Protein AF-A0A2E5X1Y3-F1 (afdb_monomer_lite)

Secondary structure (DSSP, 8-state):
---------------PPEEEEEEEEEESSSTT-EEEEEEEE-TTS-EE--TTS-S-EEEEEEGGGTEEEEPPHHHHHHHHHHEEEEGGG--SSEEEEEEGGGGGEE---S-SEEEEEEEEETTEEEEEEEEE--GGGTT-EEEEEEEEEEEEE-TTS-EEEEEEEEEEEEETTT-SEEEEEEEE--

Sequence (186 aa):
MKFFLSISLISVVSTASLREKLFIMEKSHNPENVMIIEVMLNKRCEFETYEDGSLLNFYWLMEDGKYTKNIHPLIRHGIAKRVEFRDKEKTKTSFKVALNDLKELRHDLPDSSLKVSSLKEKERCSVQSVLELGPSKGNKKINLTRTFCKVETNFLGIPVGCKFIELEGKSVSSGNQLQAKFRAKD

Foldseek 3Di:
DDDDDDDPPPPPPPFDKDKAWQAKEAEPVQRQKIKTKIATATQVQFTDADPVRHRIAIWIQHRNNPDIGHDDPVCVVVVCVQWPWDDPPDDRFWGKTARVLCVQFDFQFPGNIWIKGWDCDPSDIHIFTWGQGGVVQPRWIFRWHYKYFHFDADPVRHTDGGQKMKTWGATPVPRHIDMDMTGGDD

pLDDT: mean 88.08, std 13.81, range [37.38, 98.12]

Radius of gyration: 20.36 Å; chains: 1; bounding box: 48×53×74 Å

Structure (mmCIF, N/CA/C/O backbone):
data_AF-A0A2E5X1Y3-F1
#
_entry.id   AF-A0A2E5X1Y3-F1
#
loop_
_atom_site.group_PDB
_atom_site.id
_atom_site.type_symbol
_atom_site.label_atom_id
_atom_site.label_alt_id
_atom_site.label_comp_id
_atom_site.label_asym_id
_atom_site.label_entity_id
_atom_site.label_seq_id
_atom_site.pdbx_PDB_ins_code
_atom_site.Cartn_x
_atom_site.Cartn_y
_atom_site.Cartn_z
_atom_site.occupancy
_atom_site.B_iso_or_equiv
_atom_site.auth_seq_id
_atom_site.auth_comp_id
_atom_site.auth_asym_id
_atom_site.auth_atom_id
_atom_site.pdbx_PDB_model_num
ATOM 1 N N . MET A 1 1 ? -28.432 33.009 52.005 1.00 40.75 1 MET A N 1
ATOM 2 C CA . MET A 1 1 ? -28.618 32.311 50.713 1.00 40.75 1 MET A CA 1
ATOM 3 C C . MET A 1 1 ? -27.257 32.098 50.069 1.00 40.75 1 MET A C 1
ATOM 5 O O . MET A 1 1 ? -26.608 33.080 49.747 1.00 40.75 1 MET A O 1
ATOM 9 N N . LYS A 1 2 ? -26.788 30.849 49.948 1.00 37.38 2 LYS A N 1
ATOM 10 C CA . LYS A 1 2 ? -25.567 30.510 49.199 1.00 37.38 2 LYS A CA 1
ATOM 11 C C . LYS A 1 2 ? -25.995 29.956 47.839 1.00 37.38 2 LYS A C 1
ATOM 13 O O . LYS A 1 2 ? -26.604 28.893 47.791 1.00 37.38 2 LYS A O 1
ATOM 18 N N . PHE A 1 3 ? -25.726 30.696 46.767 1.00 40.66 3 PHE A N 1
ATOM 19 C CA . PHE A 1 3 ? -25.917 30.224 45.397 1.00 40.66 3 PHE A CA 1
ATOM 20 C C . PHE A 1 3 ? -24.726 29.343 45.012 1.00 40.66 3 PHE A C 1
ATOM 22 O O . PHE A 1 3 ? -23.595 29.819 44.960 1.00 40.66 3 PHE A O 1
ATOM 29 N N . PHE A 1 4 ? -24.974 28.059 44.759 1.00 42.78 4 PHE A N 1
ATOM 30 C CA . PHE A 1 4 ? -24.011 27.185 44.096 1.00 42.78 4 PHE A CA 1
ATOM 31 C C . PHE A 1 4 ? -24.177 27.354 42.583 1.00 42.78 4 PHE A C 1
ATOM 33 O O . PHE A 1 4 ? -25.165 26.898 42.011 1.00 42.78 4 PHE A O 1
ATOM 40 N N . LEU A 1 5 ? -23.220 28.024 41.936 1.00 42.94 5 LEU A N 1
ATOM 41 C CA . LEU A 1 5 ? -23.078 27.975 40.482 1.00 42.94 5 LEU A CA 1
ATOM 42 C C . LEU A 1 5 ? -22.528 26.593 40.110 1.00 42.94 5 LEU A C 1
ATOM 44 O O . LEU A 1 5 ? -21.368 26.285 40.382 1.00 42.94 5 LEU A O 1
ATOM 48 N N . SER A 1 6 ? -23.363 25.756 39.499 1.00 44.19 6 SER A N 1
ATOM 49 C CA . SER A 1 6 ? -22.916 24.517 38.867 1.00 44.19 6 SER A CA 1
ATOM 50 C C . SER A 1 6 ? -22.367 24.867 37.483 1.00 44.19 6 SER A C 1
ATOM 52 O O . SER A 1 6 ? -23.122 25.197 36.572 1.00 44.19 6 SER A O 1
ATOM 54 N N . ILE A 1 7 ? -21.041 24.876 37.339 1.00 51.12 7 ILE A N 1
ATOM 55 C CA . ILE A 1 7 ? -20.379 25.053 36.044 1.00 51.12 7 ILE A CA 1
ATOM 56 C C . ILE A 1 7 ? -20.373 23.684 35.362 1.00 51.12 7 ILE A C 1
ATOM 58 O O . ILE A 1 7 ? -19.535 22.833 35.656 1.00 51.12 7 ILE A O 1
ATOM 62 N N . SER A 1 8 ? -21.325 23.450 34.460 1.00 51.84 8 SER A N 1
ATOM 63 C CA . SER A 1 8 ? -21.270 22.304 33.554 1.00 51.84 8 SER A CA 1
ATOM 64 C C . SER A 1 8 ? -20.137 22.518 32.550 1.00 51.84 8 SER A C 1
ATOM 66 O O . SER A 1 8 ? -20.257 23.322 31.627 1.00 51.84 8 SER A O 1
ATOM 68 N N . LEU A 1 9 ? -19.025 21.797 32.724 1.00 45.62 9 LEU A N 1
ATOM 69 C CA . LEU A 1 9 ? -18.010 21.659 31.683 1.00 45.62 9 LEU A CA 1
ATOM 70 C C . LEU A 1 9 ? -18.634 20.920 30.492 1.00 45.62 9 LEU A C 1
ATOM 72 O O . LEU A 1 9 ? -18.799 19.702 30.514 1.00 45.62 9 LEU A O 1
ATOM 76 N N . ILE A 1 10 ? -18.966 21.656 29.434 1.00 51.44 10 ILE A N 1
ATOM 77 C CA . ILE A 1 10 ? -19.249 21.071 28.125 1.00 51.44 10 ILE A CA 1
ATOM 78 C C . ILE A 1 10 ? -17.898 20.635 27.559 1.00 51.44 10 ILE A C 1
ATOM 80 O O . ILE A 1 10 ? -17.129 21.445 27.044 1.00 51.44 10 ILE A O 1
ATOM 84 N N . SER A 1 11 ? -17.565 19.353 27.700 1.00 47.53 11 SER A N 1
ATOM 85 C CA . SER A 1 11 ? -16.413 18.775 27.015 1.00 47.53 11 SER A CA 1
ATOM 86 C C . SER A 1 11 ? -16.688 18.798 25.512 1.00 47.53 11 SER A C 1
ATOM 88 O O . SER A 1 11 ? -17.440 17.976 24.993 1.00 47.53 11 SER A O 1
ATOM 90 N N . VAL A 1 12 ? -16.088 19.752 24.800 1.00 48.09 12 VAL A N 1
ATOM 91 C CA . VAL A 1 12 ? -16.050 19.741 23.336 1.00 48.09 12 VAL A CA 1
ATOM 92 C C . VAL A 1 12 ? -15.188 18.550 22.928 1.00 48.09 12 VAL A C 1
ATOM 94 O O . VAL A 1 12 ? -13.960 18.584 22.988 1.00 48.09 12 VAL A O 1
ATOM 97 N N . VAL A 1 13 ? -15.841 17.446 22.573 1.00 49.25 13 VAL A N 1
ATOM 98 C CA . VAL A 1 13 ? -15.192 16.223 22.101 1.00 49.25 13 VAL A CA 1
ATOM 99 C C . VAL A 1 13 ? -14.630 16.502 20.704 1.00 49.25 13 VAL A C 1
ATOM 101 O O . VAL A 1 13 ? -15.274 16.204 19.706 1.00 49.25 13 VAL A O 1
ATOM 104 N N . SER A 1 14 ? -13.425 17.083 20.634 1.00 45.22 14 SER A N 1
ATOM 105 C CA . SER A 1 14 ? -12.701 17.410 19.393 1.00 45.22 14 SER A CA 1
ATOM 106 C C . SER A 1 14 ? -12.759 16.246 18.404 1.00 45.22 14 SER A C 1
ATOM 108 O O . SER A 1 14 ? -12.197 15.184 18.672 1.00 45.22 14 SER A O 1
ATOM 110 N N . THR A 1 15 ? -13.498 16.392 17.305 1.00 54.66 15 THR A N 1
ATOM 111 C CA . THR A 1 15 ? -13.707 15.395 16.241 1.00 54.66 15 THR A CA 1
ATOM 112 C C . THR A 1 15 ? -12.469 15.272 15.354 1.00 54.66 15 THR A C 1
ATOM 114 O O . THR A 1 15 ? -12.540 15.474 14.149 1.00 54.66 15 THR A O 1
ATOM 117 N N . ALA A 1 16 ? -11.309 14.998 15.947 1.00 70.12 16 ALA A N 1
ATOM 118 C CA . ALA A 1 16 ? -10.085 14.819 15.183 1.00 70.12 16 ALA A CA 1
ATOM 119 C C . ALA A 1 16 ? -10.117 13.465 14.461 1.00 70.12 16 ALA A C 1
ATOM 121 O O . ALA A 1 16 ? -10.162 12.414 15.109 1.00 70.12 16 ALA A O 1
ATOM 122 N N . SER A 1 17 ? -10.113 13.503 13.130 1.00 81.06 17 SER A N 1
ATOM 123 C CA . SER A 1 17 ? -9.825 12.347 12.285 1.00 81.06 17 SER A CA 1
ATOM 124 C C . SER A 1 17 ? -8.346 11.971 12.416 1.00 81.06 17 SER A C 1
ATOM 126 O O . SER A 1 17 ? -7.474 12.834 12.543 1.00 81.06 17 SER A O 1
ATOM 128 N N . LEU A 1 18 ? -8.058 10.674 12.415 1.00 91.94 18 LEU A N 1
ATOM 129 C CA . LEU A 1 18 ? -6.721 10.109 12.565 1.00 91.94 18 LEU A CA 1
ATOM 130 C C . LEU A 1 18 ? -6.173 9.713 11.194 1.00 91.94 18 LEU A C 1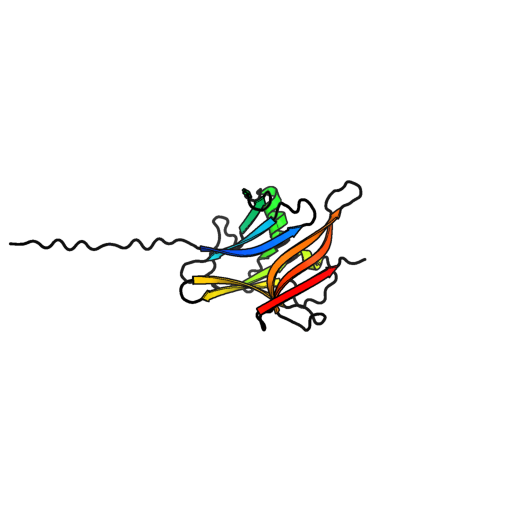
ATOM 132 O O . LEU A 1 18 ? -6.855 9.032 10.432 1.00 91.94 18 LEU A O 1
ATOM 136 N N . ARG A 1 19 ? -4.938 10.110 10.885 1.00 94.25 19 ARG A N 1
ATOM 137 C CA . ARG A 1 19 ? -4.237 9.657 9.678 1.00 94.25 19 ARG A CA 1
ATOM 138 C C . ARG A 1 19 ? -3.380 8.451 10.009 1.00 94.25 19 ARG A C 1
ATOM 140 O O . ARG A 1 19 ? -2.543 8.524 10.902 1.00 94.25 19 ARG A O 1
ATOM 147 N N . GLU A 1 20 ? -3.573 7.376 9.261 1.00 95.50 20 GLU A N 1
ATOM 148 C CA . GLU A 1 20 ? -2.840 6.129 9.435 1.00 95.50 20 GLU A CA 1
ATOM 149 C C . GLU A 1 20 ? -2.109 5.757 8.148 1.00 95.50 20 GLU A C 1
ATOM 151 O O . GLU A 1 20 ? -2.676 5.741 7.051 1.00 95.50 20 GLU A O 1
ATOM 156 N N . LYS A 1 21 ? -0.823 5.433 8.285 1.00 95.81 21 LYS A N 1
ATOM 157 C CA . LYS A 1 21 ? 0.008 4.984 7.169 1.00 95.81 21 LYS A CA 1
ATOM 158 C C . LYS A 1 21 ? -0.377 3.557 6.791 1.00 95.81 21 LYS A C 1
ATOM 160 O O . LYS A 1 21 ? -0.295 2.661 7.625 1.00 95.81 21 LYS A O 1
ATOM 165 N N . LEU A 1 22 ? -0.695 3.333 5.519 1.00 95.56 22 LEU A N 1
ATOM 166 C CA . LEU A 1 22 ? -0.893 1.988 4.983 1.00 95.56 22 LEU A CA 1
ATOM 167 C C . LEU A 1 22 ? 0.450 1.315 4.698 1.00 95.56 22 LEU A C 1
ATOM 169 O O . LEU A 1 22 ? 0.790 0.304 5.302 1.00 95.56 22 LEU A O 1
ATOM 173 N N . PHE A 1 23 ? 1.221 1.889 3.780 1.00 97.06 23 PHE A N 1
ATOM 174 C CA . PHE A 1 23 ? 2.540 1.404 3.390 1.00 97.06 23 PHE A CA 1
ATOM 175 C C . PHE A 1 23 ? 3.317 2.528 2.700 1.00 97.06 23 PHE A C 1
ATOM 177 O O . PHE A 1 23 ? 2.786 3.610 2.433 1.00 97.06 23 PHE A O 1
ATOM 184 N N . ILE A 1 24 ? 4.592 2.274 2.425 1.00 97.19 24 ILE A N 1
ATOM 185 C CA . ILE A 1 24 ? 5.458 3.192 1.682 1.00 97.19 24 ILE A CA 1
ATOM 186 C C . ILE A 1 24 ? 5.802 2.622 0.308 1.00 97.19 24 ILE A C 1
ATOM 188 O O . ILE A 1 24 ? 5.969 1.409 0.161 1.00 97.19 24 ILE A O 1
ATOM 192 N N . MET A 1 25 ? 5.936 3.493 -0.690 1.00 95.94 25 MET A N 1
ATOM 193 C CA . MET A 1 25 ? 6.508 3.133 -1.986 1.00 95.94 25 MET A CA 1
ATOM 194 C C . MET A 1 25 ? 7.872 3.790 -2.157 1.00 95.94 25 MET A C 1
ATOM 196 O O . MET A 1 25 ? 8.005 5.016 -2.189 1.00 95.94 25 MET A O 1
ATOM 200 N N . GLU A 1 26 ? 8.878 2.949 -2.332 1.00 96.00 26 GLU A N 1
ATOM 201 C CA . GLU A 1 26 ? 10.247 3.336 -2.623 1.00 96.00 26 GLU A CA 1
ATOM 202 C C . GLU A 1 26 ? 10.631 2.975 -4.055 1.00 96.00 26 GLU A C 1
ATOM 204 O O . GLU A 1 26 ? 10.028 2.124 -4.719 1.00 96.00 26 GLU A O 1
ATOM 209 N N . LYS A 1 27 ? 11.680 3.633 -4.534 1.00 93.69 27 LYS A N 1
ATOM 210 C CA . LYS A 1 27 ? 12.214 3.456 -5.878 1.00 93.69 27 LYS A CA 1
ATOM 211 C C . LYS A 1 27 ? 13.724 3.626 -5.853 1.00 93.69 27 LYS A C 1
ATOM 213 O O . LYS A 1 27 ? 14.247 4.410 -5.074 1.00 93.69 27 LYS A O 1
ATOM 218 N N . SER A 1 28 ? 14.431 2.927 -6.735 1.00 93.88 28 SER A N 1
ATOM 219 C CA . SER A 1 28 ? 15.890 3.080 -6.832 1.00 93.88 28 SER A CA 1
ATOM 220 C C . SER A 1 28 ? 16.344 4.392 -7.476 1.00 93.88 28 SER A C 1
ATOM 222 O O . SER A 1 28 ? 17.523 4.713 -7.409 1.00 93.88 28 SER A O 1
ATOM 224 N N . HIS A 1 29 ? 15.448 5.100 -8.167 1.00 91.44 29 HIS A N 1
ATOM 225 C CA . HIS A 1 29 ? 15.720 6.410 -8.754 1.00 91.44 29 HIS A CA 1
ATOM 226 C C . HIS A 1 29 ? 15.289 7.496 -7.764 1.00 91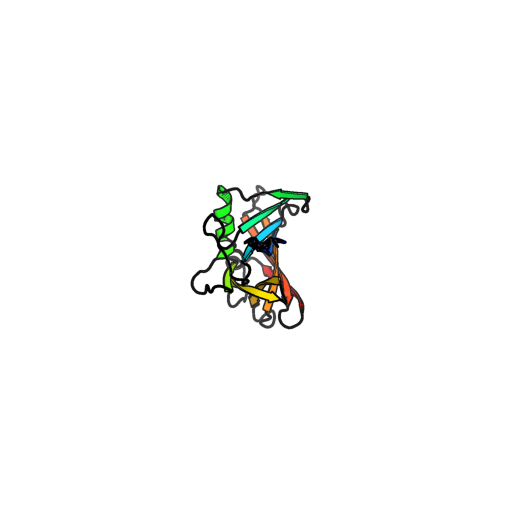.44 29 HIS A C 1
ATOM 228 O O . HIS A 1 29 ? 14.105 7.554 -7.435 1.00 91.44 29 HIS A O 1
ATOM 234 N N . ASN A 1 30 ? 16.216 8.341 -7.311 1.00 88.81 30 ASN A N 1
ATOM 235 C CA . ASN A 1 30 ? 16.018 9.296 -6.209 1.00 88.81 30 ASN A CA 1
ATOM 236 C C . ASN A 1 30 ? 15.495 8.594 -4.931 1.00 88.81 30 ASN A C 1
ATOM 238 O O . ASN A 1 30 ? 14.340 8.821 -4.535 1.00 88.81 30 ASN A O 1
ATOM 242 N N . PRO A 1 31 ? 16.286 7.656 -4.362 1.00 92.00 31 PRO A N 1
ATOM 243 C CA . PRO A 1 31 ? 15.880 6.805 -3.240 1.00 92.00 31 PRO A CA 1
ATOM 244 C C . PRO A 1 31 ? 15.606 7.573 -1.941 1.00 92.00 31 PRO A C 1
ATOM 246 O O . PRO A 1 31 ? 14.819 7.103 -1.128 1.00 92.00 31 PRO A O 1
ATOM 249 N N . GLU A 1 32 ? 16.177 8.766 -1.781 1.00 90.94 32 GLU A N 1
ATOM 250 C CA . GLU A 1 32 ? 15.953 9.676 -0.652 1.00 90.94 32 GLU A CA 1
ATOM 251 C C . GLU A 1 32 ? 14.514 10.225 -0.591 1.00 90.94 32 GLU A C 1
ATOM 253 O O . GLU A 1 32 ? 14.114 10.826 0.408 1.00 90.94 32 GLU A O 1
ATOM 258 N N . ASN A 1 33 ? 13.733 10.017 -1.661 1.00 91.88 33 ASN A N 1
ATOM 259 C CA . ASN A 1 33 ? 12.351 10.465 -1.787 1.00 91.88 33 ASN A CA 1
ATOM 260 C C . ASN A 1 33 ? 11.383 9.276 -1.739 1.00 91.88 33 ASN A C 1
ATOM 262 O O . ASN A 1 33 ? 11.176 8.569 -2.739 1.00 91.88 33 ASN A O 1
ATOM 266 N N . VAL A 1 34 ? 10.733 9.108 -0.589 1.00 95.69 34 VAL A N 1
ATOM 267 C CA . VAL A 1 34 ? 9.828 7.995 -0.282 1.00 95.69 34 VAL A CA 1
ATOM 268 C C . VAL A 1 34 ? 8.379 8.459 -0.362 1.00 95.69 34 VAL A C 1
ATOM 270 O O . VAL A 1 34 ? 8.008 9.465 0.235 1.00 95.69 34 VAL A O 1
ATOM 273 N N . MET A 1 35 ? 7.537 7.736 -1.097 1.00 96.31 35 MET A N 1
ATOM 274 C CA . MET A 1 35 ? 6.101 8.015 -1.123 1.00 96.31 35 MET A CA 1
ATOM 275 C C . MET A 1 35 ? 5.433 7.364 0.082 1.00 96.31 35 MET A C 1
ATOM 277 O O . MET A 1 35 ? 5.594 6.163 0.303 1.00 96.31 35 MET A O 1
ATOM 281 N N . ILE A 1 36 ? 4.619 8.127 0.798 1.00 97.19 36 ILE A N 1
ATOM 282 C CA . ILE A 1 36 ? 3.731 7.617 1.836 1.00 97.19 36 ILE A CA 1
ATOM 283 C C . ILE A 1 36 ? 2.320 7.503 1.283 1.00 97.19 36 ILE A C 1
ATOM 285 O O . ILE A 1 36 ? 1.822 8.430 0.645 1.00 97.19 36 ILE A O 1
ATOM 289 N N . ILE A 1 37 ? 1.691 6.361 1.549 1.00 96.62 37 ILE A N 1
ATOM 290 C CA . ILE A 1 37 ? 0.294 6.094 1.247 1.00 96.62 37 ILE A CA 1
ATOM 291 C C . ILE A 1 37 ? -0.418 5.980 2.585 1.00 96.62 37 ILE A C 1
ATOM 293 O O . ILE A 1 37 ? -0.067 5.143 3.421 1.00 96.62 37 ILE A O 1
ATOM 297 N N . GLU A 1 38 ? -1.409 6.831 2.793 1.00 96.38 38 GLU A N 1
ATOM 298 C CA . GLU A 1 38 ? -2.160 6.903 4.040 1.00 96.38 38 GLU A CA 1
ATOM 299 C C . GLU A 1 38 ? -3.665 6.952 3.790 1.00 96.38 38 GLU A C 1
ATOM 301 O O . GLU A 1 38 ? -4.141 7.206 2.679 1.00 96.38 38 GLU A O 1
ATOM 306 N N . VAL A 1 39 ? -4.396 6.678 4.861 1.00 96.44 39 VAL A N 1
ATOM 307 C CA . VAL A 1 39 ? -5.851 6.733 4.952 1.00 96.44 39 VAL A CA 1
ATOM 308 C C . VAL A 1 39 ? -6.248 7.566 6.155 1.00 96.44 39 VAL A C 1
ATOM 310 O O . VAL A 1 39 ? -5.471 7.744 7.097 1.00 96.44 39 VAL A O 1
ATOM 313 N N . MET A 1 40 ? -7.490 8.032 6.143 1.00 96.31 40 MET A N 1
ATOM 314 C CA . MET A 1 40 ? -8.087 8.732 7.266 1.00 96.31 40 MET A CA 1
ATOM 315 C C . MET A 1 40 ? -9.120 7.841 7.957 1.00 96.31 40 MET A C 1
ATOM 317 O O . MET A 1 40 ? -9.918 7.168 7.301 1.00 96.31 40 MET A O 1
ATOM 321 N N . LEU A 1 41 ? -9.089 7.829 9.286 1.00 95.38 41 LEU A N 1
ATOM 322 C CA . LEU A 1 41 ? -10.018 7.111 10.147 1.00 95.38 41 LEU A CA 1
ATOM 323 C C . LEU A 1 41 ? -10.746 8.075 11.075 1.00 95.38 41 LEU A C 1
ATOM 325 O O . LEU A 1 41 ? -10.148 8.991 11.639 1.00 95.38 41 LEU A O 1
ATOM 329 N N . ASN A 1 42 ? -12.021 7.803 11.321 1.00 93.88 42 ASN A N 1
ATOM 330 C CA . ASN A 1 42 ? -12.764 8.467 12.382 1.00 93.88 42 ASN A CA 1
ATOM 331 C C . ASN A 1 42 ? -12.545 7.783 13.742 1.00 93.88 42 ASN A C 1
ATOM 333 O O . ASN A 1 42 ? -11.898 6.742 13.867 1.00 93.88 42 ASN A O 1
ATOM 337 N N . LYS A 1 43 ? -13.162 8.329 14.793 1.00 90.75 43 LYS A N 1
ATOM 338 C CA . LYS A 1 43 ? -13.082 7.786 16.165 1.00 90.75 43 LYS A CA 1
ATOM 339 C C . LYS A 1 43 ? -13.688 6.392 16.346 1.00 90.75 43 LYS A C 1
ATOM 341 O O . LYS A 1 43 ? -13.432 5.737 17.352 1.00 90.75 43 LYS A O 1
ATOM 346 N N . ARG A 1 44 ? -14.530 5.958 15.408 1.00 93.25 44 ARG A N 1
ATOM 347 C CA . ARG A 1 44 ? -15.113 4.610 15.357 1.00 93.25 44 ARG A CA 1
ATOM 348 C C . ARG A 1 44 ? -14.244 3.651 14.538 1.00 93.25 44 ARG A C 1
ATOM 350 O O . ARG A 1 44 ? -14.665 2.526 14.290 1.00 93.25 44 ARG A O 1
ATOM 357 N N . CYS A 1 45 ? -13.047 4.086 14.142 1.00 94.62 45 CYS A N 1
ATOM 358 C CA . CYS A 1 45 ? -12.147 3.377 13.245 1.00 94.62 45 CYS A CA 1
ATOM 359 C C . CYS A 1 45 ? -12.792 3.078 11.886 1.00 94.62 45 CYS A C 1
ATOM 361 O O . CYS A 1 45 ? -12.474 2.073 11.263 1.00 94.62 45 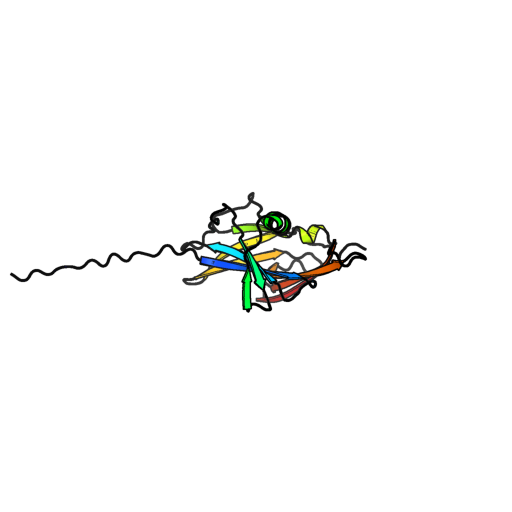CYS A O 1
ATOM 363 N N . GLU A 1 46 ? -13.714 3.917 11.421 1.00 95.44 46 GLU A N 1
ATOM 364 C CA . GLU A 1 46 ? -14.284 3.816 10.077 1.00 95.44 46 GLU A CA 1
ATOM 365 C C . GLU A 1 46 ? -13.480 4.702 9.121 1.00 95.44 46 GLU A C 1
ATOM 367 O O . GLU A 1 46 ? -13.012 5.773 9.512 1.00 95.44 46 GLU A O 1
ATOM 372 N N . PHE A 1 47 ? -13.322 4.262 7.875 1.00 95.31 47 PHE A N 1
ATOM 373 C CA . PHE A 1 47 ? -12.630 5.027 6.846 1.00 95.31 47 PHE A CA 1
ATOM 374 C C . PHE A 1 47 ? -13.405 6.288 6.470 1.00 95.31 47 PHE A C 1
ATOM 376 O O . PHE A 1 47 ? -14.593 6.228 6.145 1.00 95.31 47 PHE A O 1
ATOM 383 N N . GLU A 1 48 ? -12.696 7.411 6.444 1.00 94.69 48 GLU A N 1
ATOM 384 C CA . GLU A 1 48 ? -13.189 8.696 5.961 1.00 94.69 48 GLU A CA 1
ATOM 385 C C . GLU A 1 48 ? -12.483 9.086 4.667 1.00 94.69 48 GLU A C 1
ATOM 387 O O . GLU A 1 48 ? -11.338 8.711 4.412 1.00 94.69 48 GLU A O 1
ATOM 392 N N . THR A 1 49 ? -13.187 9.845 3.834 1.00 93.25 49 THR A N 1
ATOM 393 C CA . THR A 1 49 ? -12.605 10.437 2.633 1.00 93.25 49 THR A CA 1
ATOM 394 C C . THR A 1 49 ? -11.910 11.748 2.970 1.00 93.25 49 THR A C 1
ATOM 396 O O . THR A 1 49 ? -12.372 12.498 3.829 1.00 93.25 49 THR A O 1
ATOM 399 N N . TYR A 1 50 ? -10.834 12.049 2.254 1.00 91.19 50 TYR A N 1
ATOM 400 C CA . TYR A 1 50 ? -10.204 13.364 2.249 1.00 91.19 50 TYR A CA 1
ATOM 401 C C . TYR A 1 50 ? -11.120 14.410 1.587 1.00 91.19 50 TYR A C 1
ATOM 403 O O . TYR A 1 50 ? -12.171 14.080 1.035 1.00 91.19 50 TYR A O 1
ATOM 411 N N . GLU A 1 51 ? -10.721 15.684 1.643 1.00 88.88 51 GLU A N 1
ATOM 412 C CA . GLU A 1 51 ? -11.490 16.815 1.093 1.00 88.88 51 GLU A CA 1
ATOM 413 C C . GLU A 1 51 ? -11.791 16.675 -0.408 1.00 88.88 51 GLU A C 1
ATOM 415 O O . GLU A 1 51 ? -12.828 17.134 -0.876 1.00 88.88 51 GLU A O 1
ATOM 420 N N . ASP A 1 52 ? -10.918 15.998 -1.160 1.00 86.69 52 ASP A N 1
ATOM 421 C CA . ASP A 1 52 ? -11.098 15.708 -2.588 1.00 86.69 52 ASP A CA 1
ATOM 422 C C . ASP A 1 52 ? -11.974 14.466 -2.855 1.00 86.69 52 ASP A C 1
ATOM 424 O O . ASP A 1 52 ? -12.102 14.025 -3.997 1.00 86.69 52 ASP A O 1
ATOM 428 N N . GLY A 1 53 ? -12.565 13.880 -1.809 1.00 88.44 53 GLY A N 1
ATOM 429 C CA . GLY A 1 53 ? -13.377 12.668 -1.876 1.00 88.44 53 GLY A CA 1
ATOM 430 C C . GLY A 1 53 ? -12.569 11.372 -1.995 1.00 88.44 53 GLY A C 1
ATOM 431 O O . GLY A 1 53 ? -13.165 10.292 -2.031 1.00 88.44 53 GLY A O 1
ATOM 432 N N . SER A 1 54 ? -11.232 11.428 -2.035 1.00 89.62 54 SER A N 1
ATOM 433 C CA . SER A 1 54 ? -10.406 10.223 -2.114 1.00 89.62 54 SER A CA 1
ATOM 434 C C . SER A 1 54 ? -10.386 9.476 -0.776 1.00 89.62 54 SER A C 1
ATOM 436 O O . SER A 1 54 ? -10.492 10.070 0.291 1.00 89.62 54 SER A O 1
ATOM 438 N N . LEU A 1 55 ? -10.221 8.151 -0.808 1.00 91.88 55 LEU A N 1
ATOM 439 C CA . LEU A 1 55 ? -9.931 7.360 0.401 1.00 91.88 55 LEU A CA 1
ATOM 440 C C . LEU A 1 55 ? -8.437 7.262 0.712 1.00 91.88 55 LEU A C 1
ATOM 442 O O . LEU A 1 55 ? -8.058 6.939 1.832 1.00 91.88 55 LEU A O 1
ATOM 446 N N . LEU A 1 56 ? -7.601 7.501 -0.295 1.00 94.31 56 LEU A N 1
ATOM 447 C CA . LEU A 1 56 ? -6.152 7.422 -0.201 1.00 94.31 56 LEU A CA 1
ATOM 448 C C . LEU A 1 56 ? -5.566 8.816 -0.357 1.00 94.31 56 LEU A C 1
ATOM 450 O O . LEU A 1 56 ? -5.926 9.541 -1.290 1.00 94.31 56 LEU A O 1
ATOM 454 N N . ASN A 1 57 ? -4.617 9.152 0.504 1.00 94.44 57 ASN A N 1
ATOM 455 C CA . ASN A 1 57 ? -3.759 10.305 0.307 1.00 94.44 57 ASN A CA 1
ATOM 456 C C . ASN A 1 57 ? -2.305 9.876 0.115 1.00 94.44 57 ASN A C 1
ATOM 458 O O . ASN A 1 57 ? -1.872 8.802 0.535 1.00 94.44 57 ASN A O 1
ATOM 462 N N . PHE A 1 58 ? -1.571 10.751 -0.562 1.00 95.06 58 PHE A N 1
ATOM 463 C CA . PHE A 1 58 ? -0.211 10.538 -1.010 1.00 95.06 58 PHE A CA 1
ATOM 464 C C . PHE A 1 58 ? 0.616 11.768 -0.649 1.00 95.06 58 PHE A C 1
ATOM 466 O O . PHE A 1 58 ? 0.160 12.896 -0.861 1.00 95.06 58 PHE A O 1
ATOM 473 N N . TYR A 1 59 ? 1.836 11.571 -0.163 1.00 95.25 59 TYR A N 1
ATOM 474 C CA . TYR A 1 59 ? 2.825 12.639 -0.011 1.00 95.25 59 TYR A CA 1
ATOM 475 C C . TYR A 1 59 ? 4.244 12.072 -0.041 1.00 95.25 59 TYR A C 1
ATOM 477 O O . TYR A 1 59 ? 4.462 10.889 0.212 1.00 95.25 59 TYR A O 1
ATOM 485 N N . TRP A 1 60 ? 5.217 12.921 -0.358 1.00 95.56 60 TRP A N 1
ATOM 486 C CA . TRP A 1 60 ? 6.627 12.554 -0.313 1.00 95.56 60 TRP A CA 1
ATOM 487 C C . TRP A 1 60 ? 7.218 12.848 1.065 1.00 95.56 60 TRP A C 1
ATOM 489 O O . TRP A 1 60 ? 7.048 13.953 1.578 1.00 95.56 60 TRP A O 1
ATOM 499 N N . LEU A 1 61 ? 7.964 11.898 1.619 1.00 95.56 61 LEU A N 1
ATOM 500 C CA . LEU A 1 61 ? 9.056 12.175 2.547 1.00 95.56 61 LEU A CA 1
ATOM 501 C C . LEU A 1 61 ? 10.310 12.437 1.722 1.00 95.56 61 LEU A C 1
ATOM 503 O O . LEU A 1 61 ? 10.695 11.600 0.908 1.00 95.56 61 LEU A O 1
ATOM 507 N N . MET A 1 62 ? 10.904 13.606 1.917 1.00 93.62 62 MET A N 1
ATOM 508 C CA . MET 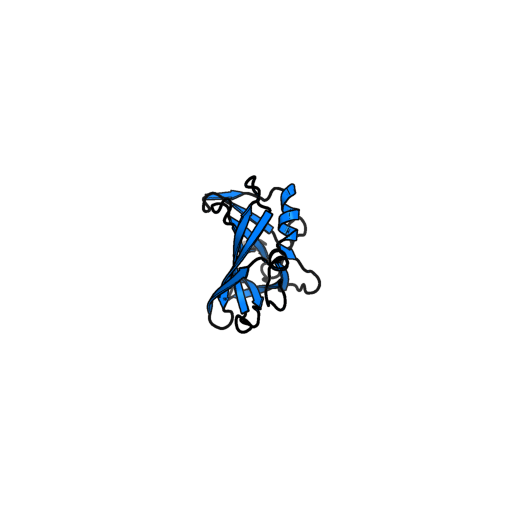A 1 62 ? 12.048 14.089 1.152 1.00 93.62 62 MET A CA 1
ATOM 509 C C . MET A 1 62 ? 13.308 14.054 2.012 1.00 93.62 62 MET A C 1
ATOM 511 O O . MET A 1 62 ? 13.224 14.246 3.229 1.00 93.62 62 MET A O 1
ATOM 515 N N . GLU A 1 63 ? 14.460 13.866 1.367 1.00 91.31 63 GLU A N 1
ATOM 516 C CA . GLU A 1 63 ? 15.782 13.885 2.008 1.00 91.31 63 GLU A CA 1
ATOM 517 C C . GLU A 1 63 ? 15.839 13.024 3.277 1.00 91.31 63 GLU A C 1
ATOM 519 O O . GLU A 1 63 ? 16.100 13.527 4.370 1.00 91.31 63 GLU A O 1
ATOM 524 N N . ASP A 1 64 ? 15.521 11.736 3.145 1.00 86.94 64 ASP A N 1
ATOM 525 C CA . ASP A 1 64 ? 15.536 10.780 4.261 1.00 86.94 64 ASP A CA 1
ATOM 526 C C . ASP A 1 64 ? 14.592 11.172 5.418 1.00 86.94 64 ASP A C 1
ATOM 528 O O . ASP A 1 64 ? 14.809 10.836 6.582 1.00 86.94 64 ASP A O 1
ATOM 532 N N . GLY A 1 65 ? 13.505 11.881 5.093 1.00 89.38 65 GLY A N 1
ATOM 533 C CA . GLY A 1 65 ? 12.439 12.228 6.034 1.00 89.38 65 GLY A CA 1
ATOM 534 C C . GLY A 1 65 ? 12.601 13.574 6.736 1.00 89.38 65 GLY A C 1
ATOM 535 O O . GLY A 1 65 ? 11.845 13.850 7.666 1.00 89.38 65 GLY A O 1
ATOM 536 N N . LYS A 1 66 ? 13.524 14.438 6.298 1.00 91.94 66 LYS A N 1
ATOM 537 C CA . LYS A 1 66 ? 13.688 15.788 6.870 1.00 91.94 66 LYS A CA 1
ATOM 538 C C . LYS A 1 66 ? 12.453 16.670 6.708 1.00 91.94 66 LYS A C 1
ATOM 540 O O . LYS A 1 66 ? 12.178 17.495 7.575 1.00 91.94 66 LYS A O 1
ATOM 545 N N . TYR A 1 67 ? 11.727 16.536 5.599 1.00 94.12 67 TYR A N 1
ATOM 546 C CA . TYR A 1 67 ? 10.491 17.281 5.370 1.00 94.12 67 TYR A CA 1
ATOM 547 C C . TYR A 1 67 ? 9.503 16.511 4.497 1.00 94.12 67 TYR A C 1
ATOM 549 O O . TYR A 1 67 ? 9.857 15.578 3.773 1.00 94.12 67 TYR A O 1
ATOM 557 N N . THR A 1 68 ? 8.239 16.927 4.560 1.00 95.19 68 THR A N 1
ATOM 558 C CA . THR A 1 68 ? 7.161 16.374 3.739 1.00 95.19 68 THR A CA 1
ATOM 559 C C . THR A 1 68 ? 6.833 17.300 2.577 1.00 95.19 68 THR A C 1
ATOM 561 O O . THR A 1 68 ? 6.775 18.517 2.754 1.00 95.19 68 THR A O 1
ATOM 564 N N . LYS A 1 69 ? 6.533 16.740 1.406 1.00 94.00 69 LYS A N 1
ATOM 565 C CA . LYS A 1 69 ? 6.085 17.498 0.234 1.00 94.00 69 LYS A CA 1
ATOM 566 C C . LYS A 1 69 ? 4.795 16.911 -0.328 1.00 94.00 69 LYS A C 1
ATOM 568 O O . LYS A 1 69 ? 4.728 15.726 -0.651 1.00 94.00 69 LYS A O 1
ATOM 573 N N . ASN A 1 70 ? 3.785 17.761 -0.496 1.00 93.19 70 ASN A N 1
ATOM 574 C CA . ASN A 1 70 ? 2.529 17.373 -1.132 1.00 93.19 70 ASN A CA 1
ATOM 575 C C . ASN A 1 70 ? 2.750 16.950 -2.588 1.00 93.19 70 ASN A C 1
ATOM 577 O O . ASN A 1 70 ? 3.617 17.473 -3.295 1.00 93.19 70 ASN A O 1
ATOM 581 N N . ILE A 1 71 ? 1.929 16.010 -3.049 1.00 90.62 71 ILE A N 1
ATOM 582 C CA . ILE A 1 71 ? 1.945 15.577 -4.443 1.00 90.62 71 ILE A CA 1
ATOM 583 C C . ILE A 1 71 ? 1.377 16.677 -5.327 1.00 90.62 71 ILE A C 1
ATOM 585 O O . ILE A 1 71 ? 0.268 17.158 -5.108 1.00 90.62 71 ILE A O 1
ATOM 589 N N . HIS A 1 72 ? 2.134 17.045 -6.359 1.00 88.69 72 HIS A N 1
ATOM 590 C CA . HIS A 1 72 ? 1.658 17.998 -7.348 1.00 88.69 72 HIS A CA 1
ATOM 591 C C . HIS A 1 72 ? 0.432 17.423 -8.089 1.00 88.69 72 HIS A C 1
ATOM 593 O O . HIS A 1 72 ? 0.496 16.268 -8.528 1.00 88.69 72 HIS A O 1
ATOM 599 N N . PRO A 1 73 ? -0.655 18.194 -8.298 1.00 86.75 73 PRO A N 1
ATOM 600 C CA . PRO A 1 73 ? -1.890 17.687 -8.906 1.00 86.75 73 PRO A CA 1
ATOM 601 C C . PRO A 1 73 ? -1.682 16.939 -10.232 1.00 86.75 73 PRO A C 1
ATOM 603 O O . PRO A 1 73 ? -2.269 15.881 -10.442 1.00 86.75 73 PRO A O 1
ATOM 606 N N . LEU A 1 74 ? -0.764 17.424 -11.079 1.00 85.00 74 LEU A N 1
ATOM 607 C CA . LEU A 1 74 ? -0.445 16.811 -12.380 1.00 85.00 74 LEU A CA 1
ATOM 608 C C . LEU A 1 74 ? 0.042 15.355 -12.293 1.00 85.00 74 LEU A C 1
ATOM 610 O O . LEU A 1 74 ? -0.226 14.572 -13.198 1.00 85.00 74 LEU A O 1
ATOM 614 N N . ILE A 1 75 ? 0.748 14.977 -11.221 1.00 84.62 75 ILE A N 1
ATOM 615 C CA . ILE A 1 75 ? 1.264 13.608 -11.051 1.00 84.62 75 ILE A CA 1
ATOM 616 C C . ILE A 1 75 ? 0.388 12.758 -10.121 1.00 84.62 75 ILE A C 1
ATOM 618 O O . ILE A 1 75 ? 0.537 11.536 -10.105 1.00 84.62 75 ILE A O 1
ATOM 622 N N . ARG A 1 76 ? -0.548 13.372 -9.376 1.00 88.31 76 ARG A N 1
ATOM 623 C CA . ARG A 1 76 ? -1.452 12.669 -8.444 1.00 88.31 76 ARG A CA 1
ATOM 624 C C . ARG A 1 76 ? -2.272 11.608 -9.166 1.00 88.31 76 ARG A C 1
ATOM 626 O O . ARG A 1 76 ? -2.348 10.485 -8.684 1.00 88.31 76 ARG A O 1
ATOM 633 N N . HIS A 1 77 ? -2.801 11.927 -10.349 1.00 87.62 77 HIS A N 1
ATOM 634 C CA . HIS A 1 77 ? -3.538 10.964 -11.178 1.00 87.62 77 HIS A CA 1
ATOM 635 C C . HIS A 1 77 ? -2.676 9.767 -11.591 1.00 87.62 77 HIS A C 1
ATOM 637 O O . HIS A 1 77 ? -3.116 8.623 -11.529 1.00 87.62 77 HIS A O 1
ATOM 643 N N . GLY A 1 78 ? -1.418 10.018 -11.969 1.00 87.56 78 GLY A N 1
ATOM 644 C CA . GLY A 1 78 ? -0.465 8.959 -12.301 1.00 87.56 78 GLY A CA 1
ATOM 645 C C . GLY A 1 78 ? -0.195 8.031 -11.116 1.00 87.56 78 GLY A C 1
ATOM 646 O O . GLY A 1 78 ? -0.174 6.819 -11.287 1.00 87.56 78 GLY A O 1
ATOM 647 N N . ILE A 1 79 ? -0.056 8.581 -9.908 1.00 88.81 79 ILE A N 1
ATOM 648 C CA . ILE A 1 79 ? 0.122 7.796 -8.676 1.00 88.81 79 ILE A CA 1
ATOM 649 C C . ILE A 1 79 ? -1.152 7.014 -8.329 1.00 88.81 79 ILE A C 1
ATOM 651 O O . ILE A 1 79 ? -1.074 5.817 -8.060 1.00 88.81 79 ILE A O 1
ATOM 655 N N . ALA A 1 80 ? -2.325 7.645 -8.411 1.00 89.75 80 ALA A N 1
ATOM 656 C CA . ALA A 1 80 ? -3.611 7.001 -8.144 1.00 89.75 80 ALA A CA 1
ATOM 657 C C . ALA A 1 80 ? -3.902 5.833 -9.105 1.00 89.75 80 ALA A C 1
ATOM 659 O O . ALA A 1 80 ? -4.523 4.851 -8.714 1.00 89.75 80 ALA A O 1
ATOM 660 N N . LYS A 1 81 ? -3.398 5.888 -10.345 1.00 89.75 81 LYS A N 1
ATOM 661 C CA . LYS A 1 81 ? -3.451 4.752 -11.279 1.00 89.75 81 LYS A CA 1
ATOM 662 C C . LYS A 1 81 ? -2.569 3.579 -10.863 1.00 89.75 81 LYS A C 1
ATOM 664 O O . LYS A 1 81 ? -2.877 2.451 -11.230 1.00 89.75 81 LYS A O 1
ATOM 669 N N . ARG A 1 82 ? -1.476 3.815 -10.137 1.00 90.19 82 ARG A N 1
ATOM 670 C CA . ARG A 1 82 ? -0.569 2.759 -9.651 1.00 90.19 82 ARG A CA 1
ATOM 671 C C . ARG A 1 82 ? -1.113 2.091 -8.390 1.00 90.19 82 ARG A C 1
ATOM 673 O O . ARG A 1 82 ? -0.967 0.882 -8.231 1.00 90.19 82 ARG A O 1
ATOM 680 N N . VAL A 1 83 ? -1.761 2.880 -7.531 1.00 91.62 83 VAL A N 1
ATOM 681 C CA . VAL A 1 83 ? -2.372 2.458 -6.263 1.00 91.62 83 VAL A CA 1
ATOM 682 C C . VAL A 1 83 ? -3.853 2.831 -6.284 1.00 91.62 83 VAL A C 1
ATOM 684 O O . VAL A 1 83 ? -4.258 3.892 -5.810 1.00 91.62 83 VAL A O 1
ATOM 687 N N . GLU A 1 84 ? -4.658 1.964 -6.890 1.00 90.56 84 GLU A N 1
ATOM 688 C CA . GLU A 1 84 ? -6.036 2.278 -7.266 1.00 90.56 84 GLU A CA 1
ATOM 689 C C . GLU A 1 84 ? -7.036 1.720 -6.250 1.00 90.56 84 GLU A C 1
ATOM 691 O O . GLU A 1 84 ? -7.090 0.517 -5.993 1.00 90.56 84 GLU A O 1
ATOM 696 N N . PHE A 1 85 ? -7.878 2.589 -5.699 1.00 86.94 85 PHE A N 1
ATOM 697 C CA . PHE A 1 85 ? -9.007 2.182 -4.870 1.00 86.94 85 PHE A CA 1
ATOM 698 C C . PHE A 1 85 ? -10.062 1.426 -5.699 1.00 86.94 85 PHE A C 1
ATOM 700 O O . PHE A 1 85 ? -10.482 1.894 -6.755 1.00 86.94 85 PHE A O 1
ATOM 707 N N . ARG A 1 86 ? -10.535 0.277 -5.199 1.00 81.19 86 ARG A N 1
ATOM 708 C CA . ARG A 1 86 ? -11.614 -0.506 -5.820 1.00 81.19 86 ARG A CA 1
ATOM 709 C C . ARG A 1 86 ? -12.865 -0.506 -4.945 1.00 81.19 86 ARG A C 1
ATOM 711 O O . ARG A 1 86 ? -12.897 -1.145 -3.895 1.00 81.19 86 ARG A O 1
ATOM 718 N N . ASP A 1 87 ? -13.909 0.160 -5.431 1.00 72.06 87 ASP A N 1
ATOM 719 C CA . ASP A 1 87 ? -15.117 0.472 -4.651 1.00 72.06 87 ASP A CA 1
ATOM 720 C C . ASP A 1 87 ? -16.076 -0.705 -4.441 1.00 72.06 87 ASP A C 1
ATOM 722 O O . ASP A 1 87 ? -16.805 -0.752 -3.456 1.00 72.06 87 ASP A O 1
ATOM 726 N N . LYS A 1 88 ? -16.046 -1.708 -5.328 1.00 69.19 88 LYS A N 1
ATOM 727 C CA . LYS A 1 88 ? -17.035 -2.805 -5.342 1.00 69.19 88 LYS A CA 1
ATOM 728 C C . LYS A 1 88 ? -17.107 -3.629 -4.047 1.00 69.19 88 LYS A C 1
ATOM 730 O O . LYS A 1 88 ? -18.076 -4.351 -3.854 1.00 69.19 88 LYS A O 1
ATOM 735 N N . GLU A 1 89 ? -16.106 -3.529 -3.175 1.00 71.94 89 GLU A N 1
ATOM 736 C CA . GLU A 1 89 ? -16.033 -4.254 -1.900 1.00 71.94 89 GLU A CA 1
ATOM 737 C C . GLU A 1 89 ? -15.846 -3.315 -0.692 1.00 71.94 89 GLU A C 1
ATOM 739 O O . GLU A 1 89 ? -15.367 -3.738 0.363 1.00 71.94 89 GLU A O 1
ATOM 744 N N . LYS A 1 90 ? -16.181 -2.025 -0.827 1.00 86.25 90 LYS A N 1
ATOM 745 C CA . LYS A 1 90 ? -16.047 -1.065 0.270 1.00 86.25 90 LYS A CA 1
ATOM 746 C C . LYS A 1 90 ? -17.116 -1.297 1.337 1.00 86.25 90 LYS A C 1
ATOM 748 O O . LYS A 1 90 ? -18.317 -1.287 1.087 1.00 86.25 90 LYS A O 1
ATOM 753 N N . THR A 1 91 ? -16.652 -1.405 2.570 1.00 92.31 91 THR A N 1
ATOM 754 C CA . THR A 1 91 ? -17.442 -1.276 3.793 1.00 92.31 91 THR A CA 1
ATOM 755 C C . THR A 1 91 ? -16.923 -0.074 4.586 1.00 92.31 91 THR A C 1
ATOM 757 O O . THR A 1 91 ? -15.968 0.591 4.184 1.00 92.31 91 THR A O 1
ATOM 760 N N . LYS A 1 92 ? -17.513 0.202 5.752 1.00 93.62 92 LYS A N 1
ATOM 761 C CA . LYS A 1 92 ? -17.016 1.269 6.632 1.00 93.62 92 LYS A CA 1
ATOM 762 C C . LYS A 1 92 ? -15.611 1.006 7.182 1.00 93.62 92 LYS A C 1
ATOM 764 O O . LYS A 1 92 ? -14.914 1.954 7.512 1.00 93.62 92 LYS A O 1
ATOM 769 N N . THR A 1 93 ? -15.194 -0.254 7.284 1.00 95.31 93 THR A N 1
ATOM 770 C CA . THR A 1 93 ? -13.944 -0.662 7.953 1.00 95.31 93 THR A CA 1
ATOM 771 C C . THR A 1 93 ? -13.033 -1.507 7.072 1.00 95.31 93 THR A C 1
ATOM 773 O O . THR A 1 93 ? -11.992 -1.980 7.519 1.00 95.31 93 THR A O 1
ATOM 776 N N . SER A 1 94 ? -13.383 -1.717 5.803 1.00 95.62 94 SER A N 1
ATOM 777 C CA . SER A 1 94 ? -12.527 -2.425 4.851 1.00 95.62 94 SER A CA 1
ATOM 778 C C . SER A 1 94 ? -12.802 -2.027 3.411 1.00 95.62 94 SER A C 1
ATOM 780 O O . SER A 1 94 ? -13.926 -1.675 3.065 1.00 95.62 94 SER A O 1
ATOM 782 N N . PHE A 1 95 ? -11.769 -2.091 2.577 1.00 95.25 95 PHE A N 1
ATOM 783 C CA . PHE A 1 95 ? -11.859 -1.909 1.132 1.00 95.25 95 PHE A CA 1
ATOM 784 C C . PHE A 1 95 ? -10.664 -2.560 0.425 1.00 95.25 95 PHE A C 1
ATOM 786 O O . PHE A 1 95 ? -9.773 -3.104 1.081 1.00 95.25 95 PHE A O 1
ATOM 793 N N . LYS A 1 96 ? -10.627 -2.504 -0.912 1.00 95.25 96 LYS A N 1
ATOM 794 C CA . LYS A 1 96 ? -9.506 -3.012 -1.712 1.00 95.25 96 LYS A CA 1
ATOM 795 C C . LYS A 1 96 ? -8.712 -1.905 -2.398 1.00 95.25 96 LYS A C 1
ATOM 797 O O . LYS A 1 96 ? -9.277 -0.928 -2.886 1.00 95.25 96 LYS A O 1
ATOM 802 N N . VAL A 1 97 ? -7.401 -2.110 -2.483 1.00 94.75 97 VAL A N 1
ATOM 803 C CA . VAL A 1 97 ? -6.457 -1.256 -3.213 1.00 94.75 97 VAL A CA 1
ATOM 804 C C . VAL A 1 97 ? -5.665 -2.113 -4.184 1.00 94.75 97 VAL A C 1
ATOM 806 O O . VAL A 1 97 ? -4.932 -3.000 -3.763 1.00 94.75 97 VAL A O 1
ATOM 809 N N . ALA A 1 98 ? -5.783 -1.861 -5.480 1.00 94.38 98 ALA A N 1
ATOM 810 C CA . ALA A 1 98 ? -4.986 -2.537 -6.488 1.00 94.38 98 ALA A CA 1
ATOM 811 C C . ALA A 1 98 ? -3.580 -1.942 -6.573 1.00 94.38 98 ALA A C 1
ATOM 813 O O . ALA A 1 98 ? -3.419 -0.730 -6.703 1.00 94.38 98 ALA A O 1
ATOM 814 N N . LEU A 1 99 ? -2.572 -2.812 -6.566 1.00 94.19 99 LEU A N 1
ATOM 815 C CA . LEU A 1 99 ? -1.193 -2.469 -6.891 1.00 94.19 99 LEU A CA 1
ATOM 816 C C . LEU A 1 99 ? -0.982 -2.736 -8.382 1.00 94.19 99 LEU A C 1
ATOM 818 O O . LEU A 1 99 ? -0.519 -3.804 -8.783 1.00 94.19 99 LEU A O 1
ATOM 822 N N . ASN A 1 100 ? -1.385 -1.782 -9.219 1.00 92.00 100 ASN A N 1
ATOM 823 C CA . ASN A 1 100 ? -1.402 -1.963 -10.670 1.00 92.00 100 ASN A CA 1
ATOM 824 C C . ASN A 1 100 ? 0.006 -2.141 -11.257 1.00 92.00 100 ASN A C 1
ATOM 826 O O . ASN A 1 100 ? 0.139 -2.841 -12.253 1.00 92.00 100 ASN A O 1
ATOM 830 N N . ASP A 1 101 ? 1.051 -1.639 -10.591 1.00 88.50 101 ASP A N 1
ATOM 831 C CA . ASP A 1 101 ? 2.444 -1.887 -10.987 1.00 88.50 101 ASP A CA 1
ATOM 832 C C . ASP A 1 101 ? 2.809 -3.385 -11.011 1.00 88.50 101 ASP A C 1
ATOM 834 O O . ASP A 1 101 ? 3.698 -3.792 -11.753 1.00 88.50 101 ASP A O 1
ATOM 838 N N . LEU A 1 102 ? 2.131 -4.227 -10.219 1.00 90.38 102 LEU A N 1
ATOM 839 C CA . LEU A 1 102 ? 2.369 -5.673 -10.233 1.00 90.38 102 LEU A CA 1
ATOM 840 C C . LEU A 1 102 ? 1.856 -6.330 -11.521 1.00 90.38 102 LEU A C 1
ATOM 842 O O . LEU A 1 102 ? 2.429 -7.330 -11.937 1.00 90.38 102 LEU A O 1
ATOM 846 N N . LYS A 1 103 ? 0.837 -5.765 -12.185 1.00 85.19 103 LYS A N 1
ATOM 847 C CA . LYS A 1 103 ? 0.258 -6.332 -13.420 1.00 85.19 103 LYS A CA 1
ATOM 848 C C . LYS A 1 103 ? 1.247 -6.358 -14.585 1.00 85.19 103 LYS A C 1
ATOM 850 O O . LYS A 1 103 ? 1.131 -7.205 -15.466 1.00 85.19 103 LYS A O 1
ATOM 855 N N . GLU A 1 104 ? 2.224 -5.457 -14.562 1.00 82.06 104 GLU A N 1
ATOM 856 C CA . GLU A 1 104 ? 3.288 -5.371 -15.565 1.00 82.06 104 GLU A CA 1
ATOM 857 C C . GLU A 1 104 ? 4.391 -6.425 -15.346 1.00 82.06 104 GLU A C 1
ATOM 859 O O . GLU A 1 104 ? 5.300 -6.576 -16.163 1.00 82.06 104 GLU A O 1
ATOM 864 N N . LEU A 1 105 ? 4.327 -7.184 -14.247 1.00 86.31 105 LEU A N 1
ATOM 865 C CA . LEU A 1 105 ? 5.337 -8.164 -13.859 1.00 86.31 105 LEU A CA 1
ATOM 866 C C . LEU A 1 105 ? 4.822 -9.595 -13.999 1.00 86.31 105 LEU A C 1
ATOM 868 O O . LEU A 1 105 ? 3.625 -9.880 -13.947 1.00 86.31 105 LEU A O 1
ATOM 872 N N . ARG A 1 106 ? 5.750 -10.546 -14.124 1.00 87.19 106 ARG A N 1
ATOM 873 C CA . ARG A 1 106 ? 5.410 -11.968 -14.048 1.00 87.19 106 ARG A CA 1
ATOM 874 C C . ARG A 1 106 ? 5.272 -12.370 -12.581 1.00 87.19 106 ARG A C 1
ATOM 876 O O . ARG A 1 106 ? 6.258 -12.388 -11.843 1.00 87.19 106 ARG A O 1
ATOM 883 N N . HIS A 1 107 ? 4.062 -12.737 -12.174 1.00 90.38 107 HIS A N 1
ATOM 884 C CA . HIS A 1 107 ? 3.783 -13.223 -10.827 1.00 90.38 107 HIS A CA 1
ATOM 885 C C . HIS A 1 107 ? 2.685 -14.287 -10.812 1.00 90.38 107 HIS A C 1
ATOM 887 O O . HIS A 1 107 ? 1.921 -14.432 -11.761 1.00 90.38 107 HIS A O 1
ATOM 893 N N . ASP A 1 108 ? 2.593 -14.999 -9.695 1.00 92.44 108 ASP A N 1
ATOM 894 C CA . ASP A 1 108 ? 1.606 -16.041 -9.408 1.00 92.44 108 ASP A CA 1
ATOM 895 C C . ASP A 1 108 ? 0.582 -15.608 -8.344 1.00 92.44 108 ASP A C 1
ATOM 897 O O . ASP A 1 108 ? -0.115 -16.444 -7.772 1.00 92.44 108 ASP A O 1
ATOM 901 N N . LEU A 1 109 ? 0.505 -14.302 -8.054 1.00 93.69 109 LEU A N 1
ATOM 902 C CA . LEU A 1 109 ? -0.497 -13.744 -7.148 1.00 93.69 109 LEU A CA 1
ATOM 903 C C . LEU A 1 109 ? -1.914 -14.060 -7.653 1.00 93.69 109 LEU A C 1
ATOM 905 O O . LEU A 1 109 ? -2.187 -13.822 -8.833 1.00 93.69 109 LEU A O 1
ATOM 909 N N . PRO A 1 110 ? -2.826 -14.521 -6.780 1.00 92.56 110 PRO A N 1
ATOM 910 C CA . PRO A 1 110 ? -4.219 -14.756 -7.158 1.00 92.56 110 PRO A CA 1
ATOM 911 C C . PRO A 1 110 ? -4.980 -13.447 -7.432 1.00 92.56 110 PRO A C 1
ATOM 913 O O . PRO A 1 110 ? -5.839 -13.399 -8.308 1.00 92.56 110 PRO A O 1
ATOM 916 N N . ASP A 1 111 ? -4.646 -12.378 -6.703 1.00 91.88 111 ASP A N 1
ATOM 917 C CA . ASP A 1 111 ? -5.156 -11.017 -6.889 1.00 91.88 111 ASP A CA 1
ATOM 918 C C . ASP A 1 111 ? -4.040 -10.023 -6.528 1.00 91.88 111 ASP A C 1
ATOM 920 O O . ASP A 1 111 ? -3.465 -10.090 -5.443 1.00 91.88 111 ASP A O 1
ATOM 924 N N . SER A 1 112 ? -3.740 -9.074 -7.417 1.00 93.38 112 SER A N 1
ATOM 925 C CA . SER A 1 112 ? -2.756 -8.002 -7.179 1.00 93.38 112 SER A CA 1
ATOM 926 C C . SER A 1 112 ? -3.335 -6.845 -6.345 1.00 93.38 112 SER A C 1
ATOM 928 O O . SER A 1 112 ? -2.888 -5.701 -6.464 1.00 93.38 112 SER A O 1
ATOM 930 N N . SER A 1 113 ? -4.359 -7.118 -5.533 1.00 94.56 113 SER A N 1
ATOM 931 C CA . SER A 1 113 ? -5.053 -6.134 -4.702 1.00 94.56 113 SER A CA 1
ATOM 932 C C . SER A 1 113 ? -4.858 -6.415 -3.214 1.00 94.56 113 SER A C 1
ATOM 934 O O . SER A 1 113 ? -5.062 -7.525 -2.730 1.00 94.56 113 SER A O 1
ATOM 936 N N . LEU A 1 114 ? -4.515 -5.369 -2.473 1.00 94.94 114 LEU A N 1
ATOM 937 C CA . LEU A 1 114 ? -4.478 -5.341 -1.020 1.00 94.94 114 LEU A CA 1
ATOM 938 C C . LEU A 1 114 ? -5.899 -5.260 -0.471 1.00 94.94 114 LEU A C 1
ATOM 940 O O . LEU A 1 114 ? -6.673 -4.395 -0.882 1.00 94.94 114 LEU A O 1
ATOM 944 N N . LYS A 1 115 ? -6.216 -6.086 0.524 1.00 96.25 115 LYS A N 1
ATOM 945 C CA . LYS A 1 115 ? -7.341 -5.839 1.422 1.00 96.25 115 LYS A CA 1
ATOM 946 C C . LYS A 1 115 ? -6.879 -4.885 2.515 1.00 96.25 115 LYS A C 1
ATOM 948 O O . LYS A 1 115 ? -6.055 -5.245 3.352 1.00 96.25 115 LYS A O 1
ATOM 953 N N . VAL A 1 116 ? -7.427 -3.680 2.513 1.00 96.75 116 VAL A N 1
ATOM 954 C CA . VAL A 1 116 ? -7.212 -2.689 3.562 1.00 96.75 116 VAL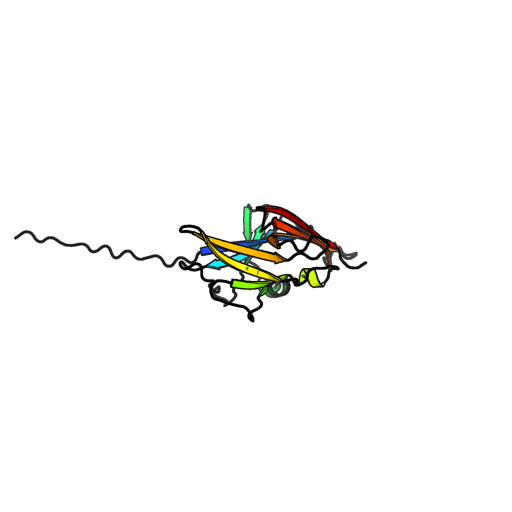 A CA 1
ATOM 955 C C . VAL A 1 116 ? -8.312 -2.854 4.601 1.00 96.75 116 VAL A C 1
ATOM 957 O O . VAL A 1 116 ? -9.484 -3.004 4.255 1.00 96.75 116 VAL A O 1
ATOM 960 N N . SER A 1 117 ? -7.957 -2.910 5.879 1.00 96.56 117 SER A N 1
ATOM 961 C CA . SER A 1 117 ? -8.924 -3.027 6.974 1.00 96.56 117 SER A CA 1
ATOM 962 C C . SER A 1 117 ? -8.488 -2.190 8.161 1.00 96.56 117 SER A C 1
ATOM 964 O O . SER A 1 117 ? -7.306 -2.163 8.498 1.00 96.56 117 SER A O 1
ATOM 966 N N . SER A 1 118 ? -9.438 -1.500 8.776 1.00 96.31 118 SER A N 1
ATOM 967 C CA . SER A 1 118 ? -9.225 -0.813 10.038 1.00 96.31 118 SER A CA 1
ATOM 968 C C . SER A 1 118 ? -9.505 -1.764 11.195 1.00 96.31 118 SER A C 1
ATOM 970 O O . SER A 1 118 ? -10.399 -2.612 11.139 1.00 96.31 118 SER A O 1
ATOM 972 N N . LEU A 1 119 ? -8.716 -1.634 12.253 1.00 93.81 119 LEU A N 1
ATOM 973 C CA . LEU A 1 119 ? -8.834 -2.421 13.468 1.00 93.81 119 LEU A CA 1
ATOM 974 C C . LEU A 1 119 ? -8.925 -1.478 14.659 1.00 93.81 119 LEU A C 1
ATOM 976 O O . LEU A 1 119 ? -8.286 -0.426 14.687 1.00 93.81 119 LEU A O 1
ATOM 980 N N . LYS A 1 120 ? -9.715 -1.868 15.659 1.00 91.75 120 LYS A N 1
ATOM 981 C CA . LYS A 1 120 ? -9.704 -1.217 16.966 1.00 91.75 120 LYS A CA 1
ATOM 982 C C . LYS A 1 120 ? -8.843 -2.051 17.907 1.00 91.75 120 LYS A C 1
ATOM 984 O O . LYS A 1 120 ? -9.255 -3.117 18.357 1.00 91.75 120 LYS A O 1
ATOM 989 N N . GLU A 1 121 ? -7.642 -1.567 18.192 1.00 87.38 121 GLU A N 1
ATOM 990 C CA . GLU A 1 121 ? -6.711 -2.181 19.133 1.00 87.38 121 GLU A CA 1
ATOM 991 C C . GLU A 1 121 ? -6.748 -1.400 20.447 1.00 87.38 121 GLU A C 1
ATOM 993 O O . GLU A 1 121 ? -6.194 -0.304 20.568 1.00 87.38 121 GLU A O 1
ATOM 998 N N . LYS A 1 122 ? -7.420 -1.970 21.455 1.00 85.06 122 LYS A N 1
ATOM 999 C CA . LYS A 1 122 ? -7.721 -1.284 22.723 1.00 85.06 122 LYS A CA 1
ATOM 1000 C C . LYS A 1 122 ? -8.508 0.007 22.440 1.00 85.06 122 LYS A C 1
ATOM 1002 O O . LYS A 1 122 ? -9.617 -0.063 21.923 1.00 85.06 122 LYS A O 1
ATOM 1007 N N . GLU A 1 123 ? -7.920 1.168 22.718 1.00 84.12 123 GLU A N 1
ATOM 1008 C CA . GLU A 1 123 ? -8.507 2.493 22.473 1.00 84.12 123 GLU A CA 1
ATOM 1009 C C . GLU A 1 123 ? -7.856 3.240 21.299 1.00 84.12 123 GLU A C 1
ATOM 1011 O O . GLU A 1 123 ? -7.975 4.459 21.192 1.00 84.12 123 GLU A O 1
ATOM 1016 N N . ARG A 1 124 ? -7.138 2.536 20.415 1.00 88.69 124 ARG A N 1
ATOM 1017 C CA . ARG A 1 124 ? -6.528 3.131 19.219 1.00 88.69 124 ARG A CA 1
ATOM 1018 C C . ARG A 1 124 ? -7.030 2.447 17.958 1.00 88.69 124 ARG A C 1
ATOM 1020 O O . ARG A 1 124 ? -7.235 1.236 17.934 1.00 88.69 124 ARG A O 1
ATOM 1027 N N . CYS A 1 125 ? -7.223 3.242 16.915 1.00 92.88 125 CYS A N 1
ATOM 1028 C CA . CYS A 1 125 ? -7.477 2.723 15.584 1.00 92.88 125 CYS A CA 1
ATOM 1029 C C . CYS A 1 125 ? -6.140 2.438 14.897 1.00 92.88 125 CYS A C 1
ATOM 1031 O O . CYS A 1 125 ? -5.226 3.252 14.987 1.00 92.88 125 CYS A O 1
ATOM 1033 N N . SER A 1 126 ? -6.035 1.298 14.228 1.00 93.44 126 SER A N 1
ATOM 1034 C CA . SER A 1 126 ? -4.900 0.924 13.386 1.00 93.44 126 SER A CA 1
ATOM 1035 C C . SER A 1 126 ? -5.407 0.449 12.026 1.00 93.44 126 SER A C 1
ATOM 1037 O O . SER A 1 126 ? -6.606 0.222 11.829 1.00 93.44 126 SER A O 1
ATOM 1039 N N . VAL A 1 127 ? -4.497 0.312 11.067 1.00 95.25 127 VAL A N 1
ATOM 1040 C CA . VAL A 1 127 ? -4.803 -0.186 9.724 1.00 95.25 127 VAL A CA 1
ATOM 1041 C C . VAL A 1 127 ? -3.898 -1.350 9.364 1.00 95.25 127 VAL A C 1
ATOM 1043 O O . VAL A 1 127 ? -2.729 -1.404 9.741 1.00 95.25 127 VAL A O 1
ATOM 1046 N N . GLN A 1 128 ? -4.445 -2.287 8.603 1.00 96.00 128 GLN A N 1
ATOM 1047 C CA . GLN A 1 128 ? -3.697 -3.371 7.984 1.00 96.00 128 GLN A CA 1
ATOM 1048 C C . GLN A 1 128 ? -3.920 -3.349 6.480 1.00 96.00 128 GLN A C 1
ATOM 1050 O O . GLN A 1 128 ? -5.032 -3.086 6.019 1.00 96.00 128 GLN A O 1
ATOM 1055 N N . SER A 1 129 ? -2.868 -3.655 5.721 1.00 96.50 129 SER A N 1
ATOM 1056 C CA . SER A 1 129 ? -2.929 -3.780 4.267 1.00 96.50 129 SER A CA 1
ATOM 1057 C C . SER A 1 129 ? -2.442 -5.169 3.861 1.00 96.50 129 SER A C 1
ATOM 1059 O O . SER A 1 129 ? -1.252 -5.458 3.806 1.00 96.50 129 SER A O 1
ATOM 1061 N N . VAL A 1 130 ? -3.380 -6.091 3.661 1.00 97.62 130 VAL A N 1
ATOM 1062 C CA . VAL A 1 130 ? -3.075 -7.514 3.493 1.00 97.62 130 VAL A CA 1
ATOM 1063 C C . VAL A 1 130 ? -3.095 -7.902 2.023 1.00 97.62 130 VAL A C 1
ATOM 1065 O O . VAL A 1 130 ? -4.121 -7.754 1.363 1.00 97.62 130 VAL A O 1
ATOM 1068 N N . LEU A 1 131 ? -1.990 -8.460 1.530 1.00 97.19 131 LEU A N 1
ATOM 1069 C CA . LEU A 1 131 ? -1.912 -9.118 0.225 1.00 97.19 131 LEU A CA 1
ATOM 1070 C C . LEU A 1 131 ? -1.796 -10.631 0.419 1.00 97.19 131 LEU A C 1
ATOM 1072 O O . LEU A 1 131 ? -1.040 -11.097 1.275 1.00 97.19 131 LEU A O 1
ATOM 1076 N N . GLU A 1 132 ? -2.511 -11.401 -0.393 1.00 97.25 132 GLU A N 1
ATOM 1077 C CA . GLU A 1 132 ? -2.281 -12.839 -0.509 1.00 97.25 132 GLU A CA 1
ATOM 1078 C C . GLU A 1 132 ? -1.199 -13.093 -1.558 1.00 97.25 132 GLU A C 1
ATOM 1080 O O . GLU A 1 132 ? -1.323 -12.675 -2.707 1.00 97.25 132 GLU A O 1
ATOM 1085 N N . LEU A 1 133 ? -0.108 -13.733 -1.144 1.00 96.19 133 LEU A N 1
ATOM 1086 C CA . LEU A 1 133 ? 0.957 -14.137 -2.053 1.00 96.19 133 LEU A CA 1
ATOM 1087 C C . LEU A 1 133 ? 0.546 -15.392 -2.830 1.00 96.19 133 LEU A C 1
ATOM 1089 O O . LEU A 1 133 ? -0.373 -16.098 -2.431 1.00 96.19 133 LEU A O 1
ATOM 1093 N N . GLY A 1 134 ? 1.241 -15.685 -3.926 1.00 93.75 134 GLY A N 1
ATOM 1094 C CA . GLY A 1 134 ? 0.950 -16.852 -4.753 1.00 93.75 134 GLY A CA 1
ATOM 1095 C C . GLY A 1 134 ? 1.499 -18.182 -4.211 1.00 93.75 134 GLY A C 1
ATOM 1096 O O . GLY A 1 134 ? 2.183 -18.220 -3.172 1.00 93.75 134 GLY A O 1
ATOM 1097 N N . PRO A 1 135 ? 1.257 -19.288 -4.939 1.00 94.12 135 PRO A N 1
ATOM 1098 C CA . PRO A 1 135 ? 1.712 -20.631 -4.579 1.00 94.12 135 PRO A CA 1
ATOM 1099 C C . PRO A 1 135 ? 3.223 -20.749 -4.345 1.00 94.12 135 PRO A C 1
ATOM 1101 O O . PRO A 1 135 ? 3.648 -21.469 -3.443 1.00 94.12 135 PRO A O 1
ATOM 1104 N N . SER A 1 136 ? 4.048 -19.990 -5.072 1.00 91.00 136 SER A N 1
ATOM 1105 C CA . SER A 1 136 ? 5.510 -19.925 -4.897 1.00 91.00 136 SER A CA 1
ATOM 1106 C C . SER A 1 136 ? 5.941 -19.448 -3.507 1.00 91.00 136 SER A C 1
ATOM 1108 O O . SER A 1 136 ? 7.076 -19.674 -3.081 1.00 91.00 136 SER A O 1
ATOM 1110 N N . LYS A 1 137 ? 5.036 -18.790 -2.776 1.00 92.12 137 LYS A N 1
ATOM 1111 C CA . LYS A 1 137 ? 5.215 -18.357 -1.386 1.00 92.12 137 LYS A CA 1
ATOM 1112 C C . LYS A 1 137 ? 4.302 -19.109 -0.419 1.00 92.12 137 LYS A C 1
ATOM 1114 O O . LYS A 1 137 ? 4.170 -18.692 0.732 1.00 92.12 137 LYS A O 1
ATOM 1119 N N . GLY A 1 138 ? 3.704 -20.217 -0.857 1.00 93.06 138 GLY A N 1
ATOM 1120 C CA . GLY A 1 138 ? 2.807 -21.051 -0.061 1.00 93.06 138 GLY A CA 1
ATOM 1121 C C . GLY A 1 138 ? 1.493 -20.359 0.291 1.00 93.06 138 GLY A C 1
ATOM 1122 O O . GLY A 1 138 ? 0.981 -20.583 1.384 1.00 93.06 138 GLY A O 1
ATOM 1123 N N . ASN A 1 139 ? 0.996 -19.472 -0.579 1.00 95.75 139 ASN A N 1
ATOM 1124 C CA . ASN A 1 139 ? -0.243 -18.711 -0.371 1.00 95.75 139 ASN A CA 1
ATOM 1125 C C . ASN A 1 139 ? -0.276 -17.925 0.955 1.00 95.75 139 ASN A C 1
ATOM 1127 O O . ASN A 1 139 ? -1.319 -17.735 1.584 1.00 95.75 139 ASN A O 1
ATOM 1131 N N . LYS A 1 140 ? 0.899 -17.492 1.433 1.00 96.69 140 LYS A N 1
ATOM 1132 C CA . LYS A 1 140 ? 1.020 -16.719 2.673 1.00 96.69 140 LYS A CA 1
ATOM 1133 C C . LYS A 1 140 ? 0.394 -15.339 2.509 1.00 96.69 140 LYS A C 1
ATOM 1135 O O . LYS A 1 140 ? 0.498 -14.717 1.457 1.00 96.69 140 LYS A O 1
ATOM 1140 N N . LYS A 1 141 ? -0.168 -14.819 3.597 1.00 97.94 141 LYS A N 1
ATOM 1141 C CA . LYS A 1 141 ? -0.681 -13.448 3.666 1.00 97.94 141 LYS A CA 1
ATOM 1142 C C . LYS A 1 141 ? 0.358 -12.531 4.291 1.00 97.94 141 LYS A C 1
ATOM 1144 O O . LYS A 1 141 ? 0.868 -12.823 5.373 1.00 97.94 141 LYS A O 1
ATOM 1149 N N . ILE A 1 142 ? 0.657 -11.431 3.613 1.00 98.06 142 ILE A N 1
ATOM 1150 C CA . ILE A 1 142 ? 1.583 -10.397 4.069 1.00 98.06 142 ILE A CA 1
ATOM 1151 C C . ILE A 1 142 ? 0.786 -9.149 4.448 1.00 98.06 142 ILE A C 1
ATOM 1153 O O . ILE A 1 142 ? 0.023 -8.642 3.633 1.00 98.06 142 ILE A O 1
ATOM 1157 N N . ASN A 1 143 ? 0.949 -8.657 5.677 1.00 97.75 143 ASN A N 1
ATOM 1158 C CA . ASN A 1 143 ? 0.579 -7.291 6.035 1.00 97.75 143 ASN A CA 1
ATOM 1159 C C . ASN A 1 143 ? 1.686 -6.373 5.510 1.00 97.75 143 ASN A C 1
ATOM 1161 O O . ASN A 1 143 ? 2.763 -6.289 6.109 1.00 97.75 143 ASN A O 1
ATOM 1165 N N . LEU A 1 144 ? 1.448 -5.801 4.336 1.00 98.12 144 LEU A N 1
ATOM 1166 C CA . LEU A 1 144 ? 2.392 -5.011 3.568 1.00 98.12 144 LEU A CA 1
ATOM 1167 C C . LEU A 1 144 ? 2.702 -3.705 4.300 1.00 98.12 144 LEU A C 1
ATOM 1169 O O . LEU A 1 144 ? 1.809 -2.999 4.757 1.00 98.12 144 LEU A O 1
ATOM 1173 N N . THR A 1 145 ? 3.984 -3.367 4.376 1.00 97.69 145 THR A N 1
ATOM 1174 C CA . THR A 1 145 ? 4.448 -2.091 4.936 1.00 97.69 145 THR A CA 1
ATOM 1175 C C . THR A 1 145 ? 5.299 -1.304 3.951 1.00 97.69 145 THR A C 1
ATOM 1177 O O . THR A 1 145 ? 5.421 -0.087 4.091 1.00 97.69 145 THR A O 1
ATOM 1180 N N . ARG A 1 146 ? 5.887 -1.978 2.955 1.00 97.94 146 ARG A N 1
ATOM 1181 C CA . ARG A 1 146 ? 6.781 -1.369 1.971 1.00 97.94 146 ARG A CA 1
ATOM 1182 C C . ARG A 1 146 ? 6.698 -2.083 0.628 1.00 97.94 146 ARG A C 1
ATOM 1184 O O . ARG A 1 146 ? 6.681 -3.310 0.561 1.00 97.94 146 ARG A O 1
ATOM 1191 N N . THR A 1 147 ? 6.716 -1.297 -0.438 1.00 97.19 147 THR A N 1
ATOM 1192 C CA . THR A 1 147 ? 7.014 -1.766 -1.792 1.00 97.19 147 THR A CA 1
ATOM 1193 C C . THR A 1 147 ? 8.257 -1.056 -2.303 1.00 97.19 147 THR A C 1
ATOM 1195 O O . THR A 1 147 ? 8.390 0.151 -2.099 1.00 97.19 147 THR A O 1
ATOM 1198 N N . PHE A 1 148 ? 9.113 -1.759 -3.029 1.00 96.94 148 PHE A N 1
ATOM 1199 C CA . PHE A 1 148 ? 10.294 -1.190 -3.657 1.00 96.94 148 PHE A CA 1
ATOM 1200 C C . PHE A 1 148 ? 10.338 -1.529 -5.138 1.00 96.94 148 PHE A C 1
ATOM 1202 O O . PHE A 1 148 ? 10.321 -2.698 -5.514 1.00 96.94 148 PHE A O 1
ATOM 1209 N N . CYS A 1 149 ? 10.432 -0.502 -5.977 1.00 94.50 149 CYS A N 1
ATOM 1210 C CA . CYS A 1 149 ? 10.623 -0.641 -7.414 1.00 94.50 149 CYS A CA 1
ATOM 1211 C C . CYS A 1 149 ? 12.092 -0.399 -7.781 1.00 94.50 149 CYS A C 1
ATOM 1213 O O . CYS A 1 149 ? 12.620 0.708 -7.621 1.00 94.50 149 CYS A O 1
ATOM 1215 N N . LYS A 1 150 ? 12.752 -1.409 -8.357 1.00 94.81 150 LYS A N 1
ATOM 1216 C CA . LYS A 1 150 ? 14.016 -1.178 -9.062 1.00 94.81 150 LYS A CA 1
ATOM 1217 C C . LYS A 1 150 ? 13.692 -0.570 -10.417 1.00 94.81 150 LYS A C 1
ATOM 1219 O O . LYS A 1 150 ? 13.264 -1.284 -11.318 1.00 94.81 150 LYS A O 1
ATOM 1224 N N . VAL A 1 151 ? 13.886 0.737 -10.539 1.00 91.62 151 VAL A N 1
ATOM 1225 C CA . VAL A 1 151 ? 13.552 1.493 -11.747 1.00 91.62 151 VAL A CA 1
ATOM 1226 C C . VAL A 1 151 ? 14.420 1.028 -12.908 1.00 91.62 151 VAL A C 1
ATOM 1228 O O . VAL A 1 151 ? 15.637 0.886 -12.772 1.00 91.62 151 VAL A O 1
ATOM 1231 N N . GLU A 1 152 ? 13.769 0.799 -14.038 1.00 89.94 152 GLU A N 1
ATOM 1232 C CA . GLU A 1 152 ? 14.401 0.642 -15.338 1.00 89.94 152 GLU A CA 1
ATOM 1233 C C . GLU A 1 152 ? 14.394 1.987 -16.065 1.00 89.94 152 GLU A C 1
ATOM 1235 O O . GLU A 1 152 ? 13.400 2.717 -16.027 1.00 89.94 152 GLU A O 1
ATOM 1240 N N . THR A 1 153 ? 15.511 2.322 -16.706 1.00 89.00 153 THR A N 1
ATOM 1241 C CA . THR A 1 153 ? 15.680 3.565 -17.459 1.00 89.00 153 THR A CA 1
ATOM 1242 C C . THR A 1 153 ? 16.032 3.260 -18.904 1.00 89.00 153 THR A C 1
ATOM 1244 O O . THR A 1 153 ? 16.789 2.328 -19.171 1.00 89.00 153 THR A O 1
ATOM 1247 N N . ASN 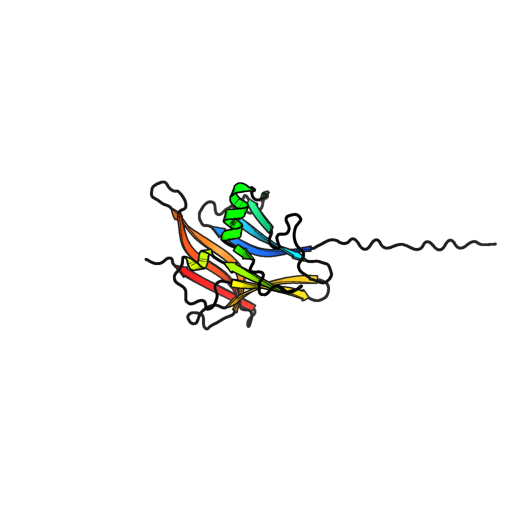A 1 154 ? 15.536 4.072 -19.835 1.00 88.81 154 ASN A N 1
ATOM 1248 C CA . ASN A 1 154 ? 15.986 4.014 -21.225 1.00 88.81 154 ASN A CA 1
ATOM 1249 C C . ASN A 1 154 ? 17.415 4.584 -21.384 1.00 88.81 154 ASN A C 1
ATOM 1251 O O . ASN A 1 154 ? 18.028 5.042 -20.418 1.00 88.81 154 ASN A O 1
ATOM 1255 N N . PHE A 1 155 ? 17.937 4.600 -22.616 1.00 89.38 155 PHE A N 1
ATOM 1256 C CA . PHE A 1 155 ? 19.273 5.136 -22.933 1.00 89.38 155 PHE A CA 1
ATOM 1257 C C . PHE A 1 155 ? 19.475 6.608 -22.514 1.00 89.38 155 PHE A C 1
ATOM 1259 O O . PHE A 1 155 ? 20.596 7.019 -22.237 1.00 89.38 155 PHE A O 1
ATOM 1266 N N . LEU A 1 156 ? 18.396 7.393 -22.414 1.00 87.06 156 LEU A N 1
ATOM 1267 C CA . LEU A 1 156 ? 18.423 8.793 -21.975 1.00 87.06 156 LEU A CA 1
ATOM 1268 C C . LEU A 1 156 ? 18.326 8.951 -20.445 1.00 87.06 156 LEU A C 1
ATOM 1270 O O . LEU A 1 156 ? 18.202 10.068 -19.951 1.00 87.06 156 LEU A O 1
ATOM 1274 N N . GLY A 1 157 ? 18.334 7.852 -19.683 1.00 82.88 157 GLY A N 1
ATOM 1275 C CA . GLY A 1 157 ? 18.202 7.874 -18.224 1.00 82.88 157 GLY A CA 1
ATOM 1276 C C . GLY A 1 157 ? 16.777 8.139 -17.723 1.00 82.88 157 GLY A C 1
ATOM 1277 O O . GLY A 1 157 ? 16.581 8.345 -16.526 1.00 82.88 157 GLY A O 1
ATOM 1278 N N . ILE A 1 158 ? 15.772 8.120 -18.606 1.00 83.50 158 ILE A N 1
ATOM 1279 C CA . ILE A 1 158 ? 14.374 8.383 -18.247 1.00 83.50 158 ILE A CA 1
ATOM 1280 C C . ILE A 1 158 ? 13.745 7.095 -17.694 1.00 83.50 158 ILE A C 1
ATOM 1282 O O . ILE A 1 158 ? 13.825 6.062 -18.367 1.00 83.50 158 ILE A O 1
ATOM 1286 N N . PRO A 1 159 ? 13.100 7.129 -16.510 1.00 85.19 159 PRO A N 1
ATOM 1287 C CA . PRO A 1 159 ? 12.356 5.993 -15.968 1.00 85.19 159 PRO A CA 1
ATOM 1288 C C . PRO A 1 159 ? 11.268 5.495 -16.928 1.00 85.19 159 PRO A C 1
ATOM 1290 O O . PRO A 1 159 ? 10.388 6.263 -17.312 1.00 85.19 159 PRO A O 1
ATOM 1293 N N . VAL A 1 160 ? 11.304 4.208 -17.275 1.00 85.94 160 VAL A N 1
ATOM 1294 C CA . VAL A 1 160 ? 10.318 3.555 -18.161 1.00 85.94 160 VAL A CA 1
ATOM 1295 C C . VAL A 1 160 ? 9.498 2.466 -17.468 1.00 85.94 160 VAL A C 1
ATOM 1297 O O . VAL A 1 160 ? 8.466 2.059 -17.989 1.00 85.94 160 VAL A O 1
ATOM 1300 N N . GLY A 1 161 ? 9.906 2.020 -16.278 1.00 85.00 161 GLY A N 1
ATOM 1301 C CA . GLY A 1 161 ? 9.193 0.980 -15.540 1.00 85.00 161 GLY A CA 1
ATOM 1302 C C . GLY A 1 161 ? 9.970 0.451 -14.340 1.00 85.00 161 GLY A C 1
ATOM 1303 O O . GLY A 1 161 ? 10.895 1.101 -13.844 1.00 85.00 161 GLY A O 1
ATOM 1304 N N . CYS A 1 162 ? 9.590 -0.739 -13.874 1.00 88.94 162 CYS A N 1
ATOM 1305 C CA . CYS A 1 162 ? 10.278 -1.463 -12.810 1.00 88.94 162 CYS A CA 1
ATOM 1306 C C . CYS A 1 162 ? 10.878 -2.758 -13.365 1.00 88.94 162 CYS A C 1
ATOM 1308 O O . CYS A 1 162 ? 10.140 -3.654 -13.759 1.00 88.94 162 CYS A O 1
ATOM 1310 N N . LYS A 1 163 ? 12.203 -2.916 -13.276 1.00 90.81 163 LYS A N 1
ATOM 1311 C CA . LYS A 1 163 ? 12.885 -4.192 -13.548 1.00 90.81 163 LYS A CA 1
ATOM 1312 C C . LYS A 1 163 ? 12.399 -5.297 -12.607 1.00 90.81 163 LYS A C 1
ATOM 1314 O O . LYS A 1 163 ? 12.278 -6.463 -12.981 1.00 90.81 163 LYS A O 1
ATOM 1319 N N . PHE A 1 164 ? 12.160 -4.939 -11.348 1.00 93.94 164 PHE A N 1
ATOM 1320 C CA . PHE A 1 164 ? 11.492 -5.796 -10.377 1.00 93.94 164 PHE A CA 1
ATOM 1321 C C . PHE A 1 164 ? 10.783 -4.961 -9.313 1.00 93.94 164 PHE A C 1
ATOM 1323 O O . PHE A 1 164 ? 11.170 -3.817 -9.051 1.00 93.94 164 PHE A O 1
ATOM 1330 N N . ILE A 1 165 ? 9.797 -5.578 -8.663 1.00 95.31 165 ILE A N 1
ATOM 1331 C CA . ILE A 1 165 ? 9.161 -5.072 -7.448 1.00 95.31 165 ILE A CA 1
ATOM 1332 C C . ILE A 1 165 ? 9.427 -6.037 -6.298 1.00 95.31 165 ILE A C 1
ATOM 1334 O O . ILE A 1 165 ? 9.265 -7.249 -6.434 1.00 95.31 165 ILE A O 1
ATOM 1338 N N . GLU A 1 166 ? 9.834 -5.482 -5.164 1.00 96.88 166 GLU A N 1
ATOM 1339 C CA . GLU A 1 166 ? 9.933 -6.170 -3.882 1.00 96.88 166 GLU A CA 1
ATOM 1340 C C . GLU A 1 166 ? 8.812 -5.690 -2.959 1.00 96.88 166 GLU A C 1
ATOM 1342 O O . GLU A 1 166 ? 8.549 -4.495 -2.846 1.00 96.88 166 GLU A O 1
ATOM 1347 N N . LEU A 1 167 ? 8.138 -6.634 -2.315 1.00 97.44 167 LEU A N 1
ATOM 1348 C CA . LEU A 1 167 ? 7.125 -6.407 -1.296 1.00 97.44 167 LEU A CA 1
ATOM 1349 C C . LEU A 1 167 ? 7.690 -6.840 0.048 1.00 97.44 167 LEU A C 1
ATOM 1351 O O . LEU A 1 167 ? 8.242 -7.938 0.155 1.00 97.44 167 LEU A O 1
ATOM 1355 N N . GLU A 1 168 ? 7.499 -6.018 1.071 1.00 98.12 168 GLU A N 1
ATOM 1356 C CA . GLU A 1 168 ? 7.952 -6.299 2.426 1.00 98.12 168 GLU A CA 1
ATOM 1357 C C . GLU A 1 168 ? 6.882 -5.960 3.457 1.00 98.12 168 GLU A C 1
ATOM 1359 O O . GLU A 1 168 ? 6.095 -5.019 3.313 1.00 98.12 168 GLU A O 1
ATOM 1364 N N . GLY A 1 169 ? 6.878 -6.740 4.529 1.00 97.81 169 GLY A N 1
ATOM 1365 C CA . GLY A 1 169 ? 5.898 -6.637 5.588 1.00 97.81 169 GLY A CA 1
ATOM 1366 C C . GLY A 1 169 ? 6.021 -7.800 6.554 1.00 97.81 169 GLY A C 1
ATOM 1367 O O . GLY A 1 169 ? 7.043 -8.488 6.604 1.00 97.81 169 GLY A O 1
ATOM 1368 N N . LYS A 1 170 ? 4.958 -8.044 7.312 1.00 97.75 170 LYS A N 1
ATOM 1369 C CA . LYS A 1 170 ? 4.899 -9.152 8.269 1.00 97.75 170 LYS A CA 1
ATOM 1370 C C . LYS A 1 170 ? 3.925 -10.214 7.796 1.00 97.75 170 LYS A C 1
ATOM 1372 O O . LYS A 1 170 ? 2.857 -9.902 7.278 1.00 97.75 170 LYS A O 1
ATOM 1377 N N . SER A 1 171 ? 4.276 -11.475 7.996 1.00 96.94 171 SER A N 1
ATOM 1378 C CA . SER A 1 171 ? 3.342 -12.586 7.844 1.00 96.94 171 SER A CA 1
ATOM 1379 C C . SER A 1 171 ? 2.157 -12.385 8.786 1.00 96.94 171 SER A C 1
ATOM 1381 O O . SER A 1 171 ? 2.352 -12.204 9.987 1.00 96.94 171 SER A O 1
ATOM 1383 N N . VAL A 1 172 ? 0.933 -12.452 8.263 1.00 95.88 172 VAL A N 1
ATOM 1384 C CA . VAL A 1 172 ? -0.281 -12.308 9.083 1.00 95.88 172 VAL A CA 1
ATOM 1385 C C . VAL A 1 172 ? -0.401 -13.447 10.102 1.00 95.88 172 VAL A C 1
ATOM 1387 O O . VAL A 1 172 ? -0.883 -13.225 11.205 1.00 95.88 172 VAL A O 1
ATOM 1390 N N . SER A 1 173 ? 0.061 -14.657 9.766 1.00 95.81 173 SER A N 1
ATOM 1391 C CA . SER A 1 173 ? -0.068 -15.826 10.647 1.00 95.81 173 SER A CA 1
ATOM 1392 C C . SER A 1 173 ? 1.001 -15.911 11.734 1.00 95.81 173 SER A C 1
ATOM 1394 O O . SER A 1 173 ? 0.723 -16.419 12.814 1.00 95.81 173 SER A O 1
ATOM 1396 N N . SER A 1 174 ? 2.225 -15.451 11.459 1.00 95.25 174 SER A N 1
ATOM 1397 C CA . SER A 1 174 ? 3.366 -15.630 12.370 1.00 95.25 174 SER A CA 1
ATOM 1398 C C . SER A 1 174 ? 3.948 -14.333 12.919 1.00 95.25 174 SER A C 1
ATOM 1400 O O . SER A 1 174 ? 4.793 -14.388 13.803 1.00 95.25 174 SER A O 1
ATOM 1402 N N . GLY A 1 175 ? 3.579 -13.169 12.379 1.00 95.06 175 GLY A N 1
ATOM 1403 C CA . GLY A 1 175 ? 4.160 -11.873 12.747 1.00 95.06 175 GLY A CA 1
ATOM 1404 C C . GLY A 1 175 ? 5.614 -11.660 12.299 1.00 95.06 175 GLY A C 1
ATOM 1405 O O . GLY A 1 175 ? 6.106 -10.533 12.356 1.00 95.06 175 GLY A O 1
ATOM 1406 N N . ASN A 1 176 ? 6.290 -12.706 11.815 1.00 96.62 176 ASN A N 1
ATOM 1407 C CA . ASN A 1 176 ? 7.661 -12.641 11.313 1.00 96.62 176 ASN A CA 1
ATOM 1408 C C . ASN A 1 176 ? 7.742 -11.860 10.000 1.00 96.62 176 ASN A C 1
ATOM 1410 O O . ASN A 1 176 ? 6.782 -11.821 9.226 1.00 96.62 176 ASN A O 1
ATOM 1414 N N . GLN A 1 177 ? 8.917 -11.294 9.721 1.00 97.44 177 GLN A N 1
ATOM 1415 C CA . GLN A 1 177 ? 9.180 -10.602 8.463 1.00 97.44 177 GLN A CA 1
ATOM 1416 C C . GLN A 1 177 ? 8.941 -11.535 7.268 1.00 97.44 177 GLN A C 1
ATOM 1418 O O . GLN A 1 177 ? 9.332 -12.705 7.277 1.00 97.44 177 GLN A O 1
ATOM 1423 N N . LEU A 1 178 ? 8.293 -11.010 6.233 1.00 97.06 178 LEU A N 1
ATOM 1424 C CA . LEU A 1 178 ? 7.998 -11.710 4.993 1.00 97.06 178 LEU A CA 1
ATOM 1425 C C . LEU A 1 178 ? 8.324 -10.797 3.812 1.00 97.06 178 LEU A C 1
ATOM 1427 O O . LEU A 1 178 ? 8.035 -9.602 3.844 1.00 97.06 178 LEU A O 1
ATOM 1431 N N . GLN A 1 179 ? 8.928 -11.374 2.774 1.00 96.75 179 GLN A N 1
ATOM 1432 C CA . GLN A 1 179 ? 9.291 -10.660 1.556 1.00 96.75 179 GLN A CA 1
ATOM 1433 C C . GLN A 1 179 ? 8.927 -11.467 0.306 1.00 96.75 179 GLN A C 1
ATOM 1435 O O . GLN A 1 179 ? 9.042 -12.701 0.273 1.00 96.75 179 GLN A O 1
ATOM 1440 N N . ALA A 1 180 ? 8.521 -10.762 -0.746 1.00 95.62 180 ALA A N 1
ATOM 1441 C CA . ALA A 1 180 ? 8.271 -11.327 -2.067 1.00 95.62 180 ALA A CA 1
ATOM 1442 C C . ALA A 1 180 ? 8.876 -10.431 -3.148 1.00 95.62 180 ALA A C 1
ATOM 1444 O O . ALA A 1 180 ? 8.854 -9.214 -3.025 1.00 95.62 180 ALA A O 1
ATOM 1445 N N . LYS A 1 181 ? 9.418 -11.034 -4.207 1.00 95.19 181 LYS A N 1
ATOM 1446 C CA . LYS A 1 181 ? 10.060 -10.322 -5.312 1.00 95.19 181 LYS A CA 1
ATOM 1447 C C . LYS A 1 181 ? 9.500 -10.821 -6.633 1.00 95.19 181 LYS A C 1
ATOM 1449 O O . LYS A 1 181 ? 9.544 -12.023 -6.886 1.00 95.19 181 LYS A O 1
ATOM 1454 N N . PHE A 1 182 ? 9.042 -9.900 -7.471 1.00 93.62 182 PHE A N 1
ATOM 1455 C CA . PHE A 1 182 ? 8.487 -10.166 -8.796 1.00 93.62 182 PHE A CA 1
ATOM 1456 C C . PHE A 1 182 ? 9.315 -9.429 -9.841 1.00 93.62 182 PHE A C 1
ATOM 1458 O O . PHE A 1 182 ? 9.666 -8.268 -9.641 1.00 93.62 182 PHE A O 1
ATOM 1465 N N . ARG A 1 183 ? 9.675 -10.104 -10.932 1.00 89.56 183 ARG A N 1
ATOM 1466 C CA . ARG A 1 183 ? 10.511 -9.535 -11.999 1.00 89.56 183 ARG A CA 1
ATOM 1467 C C . ARG A 1 183 ? 9.657 -9.186 -13.216 1.00 89.56 183 ARG A C 1
ATOM 1469 O O . ARG A 1 183 ? 8.620 -9.817 -13.439 1.00 89.56 183 ARG A O 1
ATOM 1476 N N . ALA A 1 184 ? 10.103 -8.193 -13.982 1.00 77.12 184 ALA A N 1
ATOM 1477 C CA . ALA A 1 184 ? 9.544 -7.908 -15.297 1.00 77.12 184 ALA A CA 1
ATOM 1478 C C . ALA A 1 184 ? 9.685 -9.141 -16.204 1.00 77.12 184 ALA A C 1
ATOM 1480 O O . ALA A 1 184 ? 10.519 -10.014 -15.947 1.00 77.12 184 ALA A O 1
ATOM 1481 N N . LYS A 1 185 ? 8.821 -9.247 -17.216 1.00 67.00 185 LYS A N 1
ATOM 1482 C CA . LYS A 1 185 ? 8.974 -10.273 -18.253 1.00 67.00 185 LYS A CA 1
ATOM 1483 C C . LYS A 1 185 ? 10.242 -9.949 -19.052 1.00 67.00 185 LYS A C 1
ATOM 1485 O O . LYS A 1 185 ? 10.433 -8.785 -19.392 1.00 67.00 185 LYS A O 1
ATOM 1490 N N . ASP A 1 186 ? 11.084 -10.958 -19.271 1.00 57.84 186 ASP A N 1
ATOM 1491 C CA . ASP A 1 186 ? 12.192 -10.876 -20.233 1.00 57.84 186 ASP A CA 1
ATOM 1492 C C . ASP A 1 186 ? 11.649 -10.712 -21.662 1.00 57.84 186 ASP A C 1
ATOM 1494 O O . ASP A 1 186 ? 10.561 -11.282 -21.942 1.00 57.84 186 ASP A O 1
#